Protein AF-A0A8S2UZK7-F1 (afdb_monomer_lite)

Secondary structure (DSSP, 8-state):
---SS--GGGSB-TTS-B-EEEESSS-EEE--HHHHHHHHH-S--------EEEEEEEEETTEEEEEEEEEES--SHHHHHHHHHHHHTSS----SEEEE-S-HHHHHHHHTT-TTSEEEE-HHHHHHHHHHHHHHTT-HHHHHTT-HHHHHHHHHHHHGGGS-TTTHHHHHHHHHTTS-GGGHHHHHHHIIIII-PBPGGG--BPPPSS-HHHH--HHHHHTT-----HHHHHHHHHH--

Sequence (241 aa):
TSSSQLPIELRKTDRGDDFILYEDDEMIIFTTKKNLSLLKECEHWFVDEFYQLFTLHALLKSVVIPLVYGLLIGKSGDDYKQFFEKVLEQDGFQPESILSDFESGTIKTIKEPFPNTVHRGCLFHYGQCIWRHIQEKGLSTKYDDDDDNFRLNVRKLLSLPFVPASEVIEAFELIADEFDDQADTLVEYYEKTWIGERKKRGAGRKKPKFNNELCNVYERVINDLPRSNNSVEAWLEIKFS

pLDDT: mean 83.26, std 14.14, range [28.39, 97.31]

Foldseek 3Di:
DDAPPPPPVPQADPVRFGQQPDDDDADTRGHGPVRVVVVVVDPDDDDDDADDKDWDWDQDPNDIDTDDIDRFSDDALVSLLVVVVVVPVDDDDAAQEDEEALDPSNVVSVCVVHVNHQAAYALVNVLVVLVVQCVVLVVVCVCVVPVVQVVVLSVQLSCLLQDDLVCSQVSLVVSLVSDDPSCVSSSVLSCQAEPADQDPPRPGGHQHVDYVSRHHCNVVVVVVHDRHPVVVVVVVVVPPD

Structure (mmCIF, N/CA/C/O backbone):
data_AF-A0A8S2UZK7-F1
#
_entry.id   AF-A0A8S2UZK7-F1
#
loop_
_atom_site.group_PDB
_atom_site.id
_atom_site.type_symbol
_atom_site.label_atom_id
_atom_site.label_alt_id
_atom_site.label_comp_id
_atom_site.label_asym_id
_atom_site.label_entity_id
_atom_site.label_seq_id
_atom_site.pdbx_PDB_ins_code
_atom_site.Cartn_x
_atom_site.Cartn_y
_atom_site.Cartn_z
_atom_site.occupancy
_atom_site.B_iso_or_equiv
_atom_site.auth_seq_id
_atom_site.auth_comp_id
_atom_site.auth_asym_id
_atom_site.auth_atom_id
_atom_site.pdbx_PDB_model_num
ATOM 1 N N . THR A 1 1 ? -17.053 -4.598 30.377 1.00 45.06 1 THR A N 1
ATOM 2 C CA . THR A 1 1 ? -18.325 -4.359 29.665 1.00 45.06 1 THR A CA 1
ATOM 3 C C . THR A 1 1 ? -18.659 -2.884 29.740 1.00 45.06 1 THR A C 1
ATOM 5 O O . THR A 1 1 ? -19.067 -2.421 30.795 1.00 45.06 1 THR A O 1
ATOM 8 N N . SER A 1 2 ? -18.429 -2.138 28.661 1.00 42.53 2 SER A N 1
ATOM 9 C CA . SER A 1 2 ? -18.902 -0.756 28.513 1.00 42.53 2 SER A CA 1
ATOM 10 C C . SER A 1 2 ? -19.200 -0.524 27.037 1.00 42.53 2 SER A C 1
ATOM 12 O O . SER A 1 2 ? -18.382 -0.908 26.205 1.00 42.53 2 SER A O 1
ATOM 14 N N . SER A 1 3 ? -20.369 0.027 26.712 1.00 50.44 3 SER A N 1
ATOM 15 C CA . SER A 1 3 ? -20.687 0.464 25.350 1.00 50.44 3 SER A CA 1
ATOM 16 C C . SER A 1 3 ? -19.695 1.541 24.913 1.00 50.44 3 SER A C 1
ATOM 18 O O . SER A 1 3 ? -19.394 2.417 25.721 1.00 50.44 3 SER A O 1
ATOM 20 N N . SER A 1 4 ? -19.233 1.510 23.663 1.00 58.88 4 SER A N 1
ATOM 21 C CA . SER A 1 4 ? -18.416 2.572 23.057 1.00 58.88 4 SER A CA 1
ATOM 22 C C . SER A 1 4 ? -19.244 3.742 22.532 1.00 58.88 4 SER A C 1
ATOM 24 O O . SER A 1 4 ? -18.733 4.532 21.755 1.00 58.88 4 SER A O 1
ATOM 26 N N . GLN A 1 5 ? -20.488 3.925 22.996 1.00 65.12 5 GLN A N 1
ATOM 27 C CA . GLN A 1 5 ? -20.971 5.302 23.043 1.00 65.12 5 GLN A CA 1
ATOM 28 C C . GLN A 1 5 ? -19.975 6.082 23.895 1.00 65.12 5 GLN A C 1
ATOM 30 O O . GLN A 1 5 ? -19.612 5.617 24.984 1.00 65.12 5 GLN A O 1
ATOM 35 N N . LEU A 1 6 ? -19.554 7.245 23.409 1.00 60.62 6 LEU A N 1
ATOM 36 C CA . LEU A 1 6 ? -18.915 8.276 24.192 1.00 60.62 6 LEU A CA 1
ATOM 37 C C . LEU A 1 6 ? -19.655 8.317 25.521 1.00 60.62 6 LEU A C 1
ATOM 39 O O . LEU A 1 6 ? -20.879 8.524 25.530 1.00 60.62 6 LEU A O 1
ATOM 43 N N . PRO A 1 7 ? -18.948 8.041 26.629 1.00 71.88 7 PRO A N 1
ATOM 44 C CA . PRO A 1 7 ? -19.512 8.141 27.960 1.00 71.88 7 PRO A CA 1
ATOM 45 C C . PRO A 1 7 ? -20.469 9.332 28.048 1.00 71.88 7 PRO A C 1
ATOM 47 O O . PRO A 1 7 ? -20.176 10.368 27.467 1.00 71.88 7 PRO A O 1
ATOM 50 N N . ILE A 1 8 ? -21.618 9.213 28.722 1.00 71.56 8 ILE A N 1
ATOM 51 C CA . ILE A 1 8 ? -22.642 10.284 28.776 1.00 71.56 8 ILE A CA 1
ATOM 52 C C . ILE A 1 8 ? -22.036 11.672 29.101 1.00 71.56 8 ILE A C 1
ATOM 54 O O . ILE A 1 8 ? -22.509 12.692 28.600 1.00 71.56 8 ILE A O 1
ATOM 58 N N . GLU A 1 9 ? -20.940 11.681 29.862 1.00 67.50 9 GLU A N 1
ATOM 59 C CA . GLU A 1 9 ? -20.025 12.795 30.166 1.00 67.50 9 GLU A CA 1
ATOM 60 C C . GLU A 1 9 ? -19.456 13.560 28.941 1.00 67.50 9 GLU A C 1
ATOM 62 O O . GLU A 1 9 ? -19.097 14.727 29.064 1.00 67.50 9 GLU A O 1
ATOM 67 N N . LEU A 1 10 ? -19.362 12.921 27.773 1.00 67.56 10 LEU A N 1
ATOM 68 C CA . LEU A 1 10 ? -18.776 13.406 26.515 1.00 67.56 10 LEU A CA 1
ATOM 69 C C . LEU A 1 10 ? -19.845 13.849 25.495 1.00 67.56 10 LEU A C 1
ATOM 71 O O . LEU A 1 10 ? -19.511 14.214 24.368 1.00 67.56 10 LEU A O 1
ATOM 75 N N . ARG A 1 11 ? -21.133 13.837 25.884 1.00 84.62 11 ARG A N 1
ATOM 76 C CA . ARG A 1 11 ? -22.260 14.156 24.986 1.00 84.62 11 ARG A CA 1
ATOM 77 C C . ARG A 1 11 ? -22.793 15.594 25.089 1.00 84.62 11 ARG A C 1
ATOM 79 O O . ARG A 1 11 ? -23.582 16.046 24.254 1.00 84.62 11 ARG A O 1
ATOM 86 N N . LYS A 1 12 ? -22.360 16.334 26.111 1.00 87.19 12 LYS A N 1
ATOM 87 C CA . LYS A 1 12 ? -22.769 17.713 26.429 1.00 87.19 12 LYS A CA 1
ATOM 88 C C . LYS A 1 12 ? -21.558 18.644 26.523 1.00 87.19 12 LYS A C 1
ATOM 90 O O . LYS A 1 12 ? -20.440 18.195 26.734 1.00 87.19 12 LYS A O 1
ATOM 95 N N . THR A 1 13 ? -21.800 19.947 26.400 1.00 79.50 13 THR A N 1
ATOM 96 C CA . THR A 1 13 ? -20.818 20.997 26.712 1.00 79.50 13 THR A CA 1
ATOM 97 C C . THR A 1 13 ? -20.723 21.202 28.224 1.00 79.50 13 THR A C 1
ATOM 99 O O . THR A 1 13 ? -21.634 20.857 28.976 1.00 79.50 13 THR A O 1
ATOM 102 N N . ASP A 1 14 ? -19.690 21.903 28.669 1.00 78.56 14 ASP A N 1
ATOM 103 C CA . ASP A 1 14 ? -19.417 22.338 30.047 1.00 78.56 14 ASP A CA 1
ATOM 104 C C . ASP A 1 14 ? -20.461 23.320 30.626 1.00 78.56 14 ASP A C 1
ATOM 106 O O . ASP A 1 14 ? -20.445 23.634 31.817 1.00 78.56 14 ASP A O 1
ATOM 110 N N . ARG A 1 15 ? -21.428 23.755 29.805 1.00 79.38 15 ARG A N 1
ATOM 111 C CA . ARG A 1 15 ? -22.596 24.558 30.218 1.00 79.38 15 ARG A CA 1
ATOM 112 C C . ARG A 1 15 ? -23.908 23.776 30.200 1.00 79.38 15 ARG A C 1
ATOM 114 O O . ARG A 1 15 ? -24.951 24.329 30.541 1.00 79.38 15 ARG A O 1
ATOM 121 N N . GLY A 1 16 ? -23.856 22.502 29.822 1.00 74.75 16 GLY A N 1
ATOM 122 C CA . GLY A 1 16 ? -25.003 21.598 29.804 1.00 74.75 16 GLY A CA 1
ATOM 123 C C . GLY A 1 16 ? -25.780 21.551 28.484 1.00 74.75 16 GLY A C 1
ATOM 124 O O . GLY A 1 16 ? -26.710 20.743 28.378 1.00 74.75 16 GLY A O 1
ATOM 125 N N . ASP A 1 17 ? -25.397 22.346 27.479 1.00 83.00 17 ASP A N 1
ATOM 126 C CA . ASP A 1 17 ? -25.969 22.271 26.127 1.00 83.00 17 ASP A CA 1
ATOM 127 C C . ASP A 1 17 ? -25.565 20.949 25.451 1.00 83.00 17 ASP A C 1
ATOM 129 O O . ASP A 1 17 ? -24.431 20.504 25.628 1.00 83.00 17 ASP A O 1
ATOM 133 N N . ASP A 1 18 ? -26.451 20.334 24.660 1.00 88.88 18 ASP A N 1
ATOM 134 C CA . ASP A 1 18 ? -26.092 19.165 23.841 1.00 88.88 18 ASP A CA 1
ATOM 135 C C . ASP A 1 18 ? -24.960 19.552 22.868 1.00 88.88 18 ASP A C 1
ATOM 137 O O . ASP A 1 18 ? -25.083 20.535 22.129 1.00 88.88 18 ASP A O 1
ATOM 141 N N . PHE A 1 19 ? -23.835 18.829 22.943 1.00 85.25 19 PHE A N 1
ATOM 142 C CA . PHE A 1 19 ? -22.602 19.111 22.184 1.00 85.25 19 PHE A CA 1
ATOM 143 C C . PHE A 1 19 ? -22.292 18.061 21.139 1.00 85.25 19 PHE A C 1
ATOM 145 O O . PHE A 1 19 ? -21.533 18.298 20.209 1.00 85.25 19 PHE A O 1
ATOM 152 N N . ILE A 1 20 ? -22.906 16.903 21.281 1.00 84.44 20 ILE A N 1
ATOM 153 C CA . ILE A 1 20 ? -23.046 15.975 20.190 1.00 84.44 20 ILE A CA 1
ATOM 154 C C . ILE A 1 20 ? -24.181 16.523 19.358 1.00 84.44 20 ILE A C 1
ATOM 156 O O . ILE A 1 20 ? -25.358 16.371 19.688 1.00 84.44 20 ILE A O 1
ATOM 160 N N . LEU A 1 21 ? -23.803 17.196 18.275 1.00 85.31 21 LEU A N 1
ATOM 161 C CA . LEU A 1 21 ? -24.741 17.301 17.177 1.00 85.31 21 LEU A CA 1
ATOM 162 C C . LEU A 1 21 ? -25.040 15.889 16.682 1.00 85.31 21 LEU A C 1
ATOM 164 O O . LEU A 1 21 ? -26.188 15.593 16.353 1.00 85.31 21 LEU A O 1
ATOM 168 N N . TYR A 1 22 ? -23.991 15.050 16.649 1.00 56.12 22 TYR A N 1
ATOM 169 C CA . TYR A 1 22 ? -24.044 13.688 16.145 1.00 56.12 22 TYR A CA 1
ATOM 170 C C . TYR A 1 22 ? -22.834 12.818 16.580 1.00 56.12 22 TYR A C 1
ATOM 172 O O . TYR A 1 22 ? -21.727 13.341 16.682 1.00 56.12 22 TYR A O 1
ATOM 180 N N . GLU A 1 23 ? -23.032 11.520 16.862 1.00 75.31 23 GLU A N 1
ATOM 181 C CA . GLU A 1 23 ? -22.011 10.570 17.359 1.00 75.31 23 GLU A CA 1
ATOM 182 C C . GLU A 1 23 ? -22.359 9.112 17.066 1.00 75.31 23 GLU A C 1
ATOM 184 O O . GLU A 1 23 ? -23.518 8.711 17.220 1.00 75.31 23 GLU A O 1
ATOM 189 N N . ASP A 1 24 ? -21.315 8.323 16.831 1.00 52.94 24 ASP A N 1
ATOM 190 C CA . ASP A 1 24 ? -21.261 6.871 16.970 1.00 52.94 24 ASP A CA 1
ATOM 191 C C . ASP A 1 24 ? -19.781 6.397 17.036 1.00 52.94 24 ASP A C 1
ATOM 193 O O . ASP A 1 24 ? -18.927 7.109 17.565 1.00 52.94 24 ASP A O 1
ATOM 197 N N . ASP A 1 25 ? -19.466 5.200 16.526 1.00 54.91 25 ASP A N 1
ATOM 198 C CA . ASP A 1 25 ? -18.139 4.572 16.586 1.00 54.91 25 ASP A CA 1
ATOM 199 C C . ASP A 1 25 ? -17.084 5.161 15.600 1.00 54.91 25 ASP A C 1
ATOM 201 O O . ASP A 1 25 ? -15.902 4.836 15.735 1.00 54.91 25 ASP A O 1
ATOM 205 N N . GLU A 1 26 ? -17.456 5.992 14.606 1.00 49.91 26 GLU A N 1
ATOM 206 C CA . GLU A 1 26 ? -16.578 6.377 13.463 1.00 49.91 26 GLU A CA 1
ATOM 207 C C . GLU A 1 26 ? -16.273 7.866 13.350 1.00 49.91 26 GLU A C 1
ATOM 209 O O . GLU A 1 26 ? -15.212 8.286 12.885 1.00 49.91 26 GLU A O 1
ATOM 214 N N . MET A 1 27 ? -17.240 8.683 13.709 1.00 53.34 27 MET A N 1
ATOM 215 C CA . MET A 1 27 ? -17.131 10.109 13.547 1.00 53.34 27 MET A CA 1
ATOM 216 C C . MET A 1 27 ? -18.014 10.737 14.578 1.00 53.34 27 MET A C 1
ATOM 218 O O . MET A 1 27 ? -19.120 10.288 14.882 1.00 53.34 27 MET A O 1
ATOM 222 N N . ILE A 1 28 ? -17.508 11.832 15.103 1.00 65.62 28 ILE A N 1
ATOM 223 C CA . ILE A 1 28 ? -18.233 12.539 16.115 1.00 65.62 28 ILE A CA 1
ATOM 224 C C . ILE A 1 28 ? -18.258 14.001 15.712 1.00 65.62 28 ILE A C 1
ATOM 226 O O . ILE A 1 28 ? -17.218 14.637 15.529 1.00 65.62 28 ILE A O 1
ATOM 230 N N . ILE A 1 29 ? -19.478 14.502 15.494 1.00 75.81 29 ILE A N 1
ATOM 231 C CA . ILE A 1 29 ? -19.749 15.883 15.114 1.00 75.81 29 ILE A CA 1
ATOM 232 C C . ILE A 1 29 ? -20.091 16.656 16.374 1.00 75.81 29 ILE A C 1
ATOM 234 O O . ILE A 1 29 ? -21.183 16.562 16.947 1.00 75.81 29 ILE A O 1
ATOM 238 N N . PHE A 1 30 ? -19.134 17.477 16.769 1.00 79.38 30 PHE A N 1
ATOM 239 C CA . PHE A 1 30 ? -19.217 18.249 17.987 1.00 79.38 30 PHE A CA 1
ATOM 240 C C . PHE A 1 30 ? -19.730 19.654 17.674 1.00 79.38 30 PHE A C 1
ATOM 242 O O . PHE A 1 30 ? -18.999 20.514 17.178 1.00 79.38 30 PHE A O 1
ATOM 249 N N . THR A 1 31 ? -21.019 19.899 17.913 1.00 88.44 31 THR A N 1
ATOM 250 C CA . THR A 1 31 ? -21.572 21.252 17.806 1.00 88.44 31 THR A CA 1
ATOM 251 C C . THR A 1 31 ? -22.793 21.478 18.689 1.00 88.44 31 THR A C 1
ATOM 253 O O . THR A 1 31 ? -23.476 20.538 19.081 1.00 88.44 31 THR A O 1
ATOM 256 N N . THR A 1 32 ? -23.089 22.751 18.983 1.00 91.94 32 THR A N 1
ATOM 257 C CA . THR A 1 32 ? -24.288 23.176 19.729 1.00 91.94 32 THR A CA 1
ATOM 258 C C . THR A 1 32 ? -25.264 23.959 18.851 1.00 91.94 32 THR A C 1
ATOM 260 O O . THR A 1 32 ? -24.889 24.563 17.843 1.00 91.94 32 THR A O 1
ATOM 263 N N . LYS A 1 33 ? -26.524 24.078 19.294 1.00 92.62 33 LYS A N 1
ATOM 264 C CA . LYS A 1 33 ? -27.499 24.983 18.653 1.00 92.62 33 LYS A CA 1
ATOM 265 C C . LYS A 1 33 ? -27.026 26.445 18.620 1.00 92.62 33 LYS A C 1
ATOM 267 O O . LYS A 1 33 ? -27.318 27.147 17.659 1.00 92.62 33 LYS A O 1
ATOM 272 N N . LYS A 1 34 ? -26.286 26.902 19.640 1.00 88.69 34 LYS A N 1
ATOM 273 C CA . LYS A 1 34 ? -25.756 28.273 19.738 1.00 88.69 34 LYS A CA 1
ATOM 274 C C . LYS A 1 34 ? -24.613 28.516 18.741 1.00 88.69 34 LYS A C 1
ATOM 276 O O . LYS A 1 34 ? -24.569 29.587 18.141 1.00 88.69 34 LYS A O 1
ATOM 281 N N . ASN A 1 35 ? -23.770 27.503 18.501 1.00 89.88 35 ASN A N 1
ATOM 282 C CA . ASN A 1 35 ? -22.744 27.518 17.451 1.00 89.88 35 ASN A CA 1
ATOM 283 C C . ASN A 1 35 ? -23.386 27.597 16.063 1.00 89.88 35 ASN A C 1
ATOM 285 O O . ASN A 1 35 ? -22.982 28.430 15.263 1.00 89.88 35 ASN A O 1
ATOM 289 N N . LEU A 1 36 ? -24.434 26.803 15.803 1.00 91.00 36 LEU A N 1
ATOM 290 C CA . LEU A 1 36 ? -25.186 26.856 14.541 1.00 91.00 36 LEU A CA 1
ATOM 291 C C . LEU A 1 36 ? -25.848 28.220 14.301 1.00 91.00 36 LEU A C 1
ATOM 293 O O . LEU A 1 36 ? -25.946 28.651 13.157 1.00 91.00 36 LEU A O 1
ATOM 297 N N . SER A 1 37 ? -26.311 28.903 15.352 1.00 94.56 37 SER A N 1
ATOM 298 C CA . SER A 1 37 ? -26.849 30.263 15.225 1.00 94.56 37 SER A CA 1
ATOM 299 C C . SER A 1 37 ? -25.760 31.295 14.905 1.00 94.56 37 SER A C 1
ATOM 301 O O . SER A 1 37 ? -25.936 32.063 13.970 1.00 94.56 37 SER A O 1
ATOM 303 N N . LEU A 1 38 ? -24.616 31.274 15.602 1.00 89.38 38 LEU A N 1
ATOM 304 C CA . LEU A 1 38 ? -23.451 32.124 15.291 1.00 89.38 38 LEU A CA 1
ATOM 305 C C . LEU A 1 38 ? -22.917 31.891 13.867 1.00 89.38 38 LEU A C 1
ATOM 307 O O . LEU A 1 38 ? -22.624 32.849 13.157 1.00 89.38 38 LEU A O 1
ATOM 311 N N . LEU A 1 39 ? -22.841 30.627 13.432 1.00 92.19 39 LEU A N 1
ATOM 312 C CA . LEU A 1 39 ? -22.406 30.238 12.087 1.00 92.19 39 LEU A CA 1
ATOM 313 C C . LEU A 1 39 ? -23.320 30.837 10.995 1.00 92.19 39 LEU A C 1
ATOM 315 O O . LEU A 1 39 ? -22.831 31.216 9.936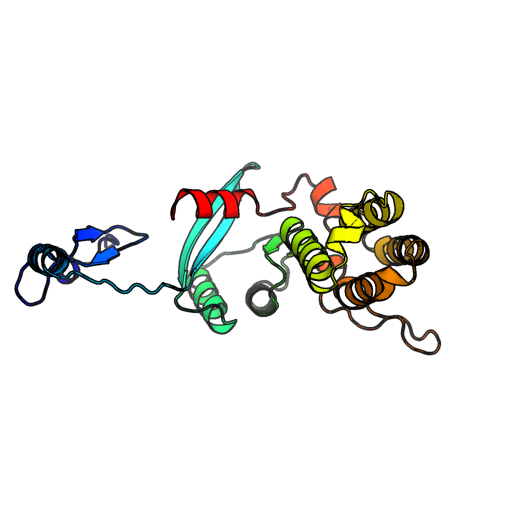 1.00 92.19 39 LEU A O 1
ATOM 319 N N . LYS A 1 40 ? -24.629 30.987 11.272 1.00 94.62 40 LYS A N 1
ATOM 320 C CA . LYS A 1 40 ? -25.607 31.642 10.375 1.00 94.62 40 LYS A CA 1
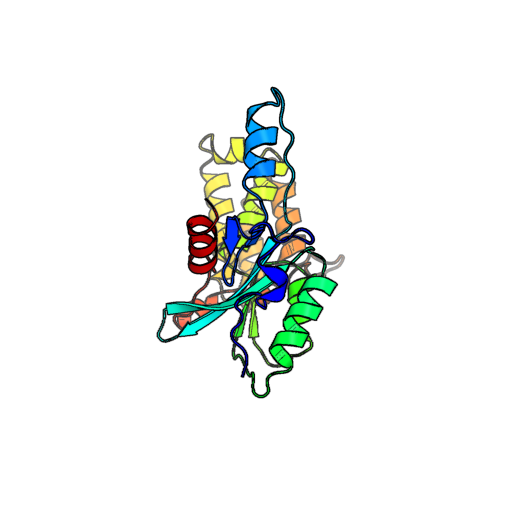ATOM 321 C C . LYS A 1 40 ? -25.452 33.160 10.289 1.00 94.62 40 LYS A C 1
ATOM 323 O O . LYS A 1 40 ? -25.873 33.739 9.295 1.00 94.62 40 LYS A O 1
ATOM 328 N N . GLU A 1 41 ? -24.918 33.799 11.326 1.00 95.12 41 GLU A N 1
ATOM 329 C CA . GLU A 1 41 ? -24.739 35.257 11.377 1.00 95.12 41 GLU A CA 1
ATOM 330 C C . GLU A 1 41 ? -23.413 35.715 10.741 1.00 95.12 41 GLU A C 1
ATOM 332 O O . GLU A 1 41 ? -23.253 36.895 10.441 1.00 95.12 41 GLU A O 1
ATOM 337 N N . CYS A 1 42 ? -22.465 34.800 10.509 1.00 88.12 42 CYS A N 1
ATOM 338 C CA . CYS A 1 42 ? -21.157 35.106 9.922 1.00 88.12 42 CYS A CA 1
ATOM 339 C C . CYS A 1 42 ? -21.152 34.933 8.388 1.00 88.12 42 CYS A C 1
ATOM 341 O O . CYS A 1 42 ? -21.531 33.877 7.889 1.00 88.12 42 CYS A O 1
ATOM 343 N N . GLU A 1 43 ? -20.635 35.919 7.641 1.00 93.06 43 GLU A N 1
ATOM 344 C CA . GLU A 1 43 ? -20.616 35.920 6.160 1.00 93.06 43 GLU A CA 1
ATOM 345 C C . GLU A 1 43 ? -19.467 35.112 5.514 1.00 93.06 43 GLU A C 1
ATOM 347 O O . GLU A 1 43 ? -19.522 34.809 4.321 1.00 93.06 43 GLU A O 1
ATOM 352 N N . HIS A 1 44 ? -18.420 34.749 6.265 1.00 87.56 44 HIS A N 1
ATOM 353 C CA . HIS A 1 44 ? -17.230 34.058 5.738 1.00 87.56 44 HIS A CA 1
ATOM 354 C C . HIS A 1 44 ? -16.780 32.914 6.659 1.00 87.56 44 HIS A C 1
ATOM 356 O O . HIS A 1 44 ? -16.640 33.124 7.864 1.00 87.56 44 HIS A O 1
ATOM 362 N N . TRP A 1 45 ? -16.547 31.715 6.105 1.00 88.00 45 TRP A N 1
ATOM 363 C CA . TRP A 1 45 ? -16.165 30.498 6.844 1.00 88.00 45 TRP A CA 1
ATOM 364 C C . TRP A 1 45 ? -14.807 29.952 6.371 1.00 88.00 45 TRP A C 1
ATOM 366 O O . TRP A 1 45 ? -14.440 30.112 5.208 1.00 88.00 45 TRP A O 1
ATOM 376 N N . PHE A 1 46 ? -14.091 29.268 7.269 1.00 68.50 46 PHE A N 1
ATOM 377 C CA . PHE A 1 46 ? -12.802 28.611 7.012 1.00 68.50 46 PHE A CA 1
ATOM 378 C C . PHE A 1 46 ? -12.848 27.154 7.507 1.00 68.50 46 PHE A C 1
ATOM 380 O O . PHE A 1 46 ? -13.491 26.885 8.522 1.00 68.50 46 PHE A O 1
ATOM 387 N N . VAL A 1 47 ? -12.190 26.228 6.796 1.00 70.88 47 VAL A N 1
ATOM 388 C CA . VAL A 1 47 ? -12.285 24.761 6.988 1.00 70.88 47 VAL A CA 1
ATOM 389 C C . VAL A 1 47 ? -10.896 24.103 6.851 1.00 70.88 47 VAL A C 1
ATOM 391 O O . VAL A 1 47 ? -10.125 24.550 6.003 1.00 70.88 47 VAL A O 1
ATOM 394 N N . ASP A 1 48 ? -10.597 23.073 7.667 1.00 49.53 48 ASP A N 1
ATOM 395 C CA . ASP A 1 48 ? -9.374 22.228 7.631 1.00 49.53 48 ASP A CA 1
ATOM 396 C C . ASP A 1 48 ? -9.650 20.776 8.132 1.00 49.53 48 ASP A C 1
ATOM 398 O O . ASP A 1 48 ? -10.692 20.546 8.755 1.00 49.53 48 ASP A O 1
ATOM 402 N N . GLU A 1 49 ? -8.756 19.803 7.867 1.00 56.81 49 GLU A N 1
ATOM 403 C CA . GLU A 1 49 ? -9.053 18.346 7.842 1.00 56.81 49 GLU A CA 1
ATOM 404 C C . GLU A 1 49 ? -8.273 17.420 8.817 1.00 56.81 49 GLU A C 1
ATOM 406 O O . GLU A 1 49 ? -7.172 17.708 9.287 1.00 56.81 49 GLU A O 1
ATOM 411 N N . PHE A 1 50 ? -8.877 16.245 9.077 1.00 61.38 50 PHE A N 1
ATOM 412 C CA . PHE A 1 50 ? -8.353 15.085 9.822 1.00 61.38 50 PHE A CA 1
ATOM 413 C C . PHE A 1 50 ? -7.533 14.140 8.913 1.00 61.38 50 PHE A C 1
ATOM 415 O O . PHE A 1 50 ? -7.811 14.036 7.725 1.00 61.38 50 PHE A O 1
ATOM 422 N N . TYR A 1 51 ? -6.539 13.419 9.456 1.00 66.31 51 TYR A N 1
ATOM 423 C CA . TYR A 1 51 ? -5.463 12.826 8.641 1.00 66.31 51 TYR A CA 1
ATOM 424 C C . TYR A 1 51 ? -5.776 11.501 7.917 1.00 66.31 51 TYR A C 1
ATOM 426 O O . TYR A 1 51 ? -5.469 11.429 6.729 1.00 66.31 51 TYR A O 1
ATOM 434 N N . GLN A 1 52 ? -6.295 10.446 8.575 1.00 72.69 52 GLN A N 1
ATOM 435 C CA . GLN A 1 52 ? -6.739 9.213 7.882 1.00 72.69 52 GLN A CA 1
ATOM 436 C C . GLN A 1 52 ? -7.525 8.216 8.761 1.00 72.69 52 GLN A C 1
ATOM 438 O O . GLN A 1 52 ? -7.286 8.087 9.961 1.00 72.69 52 GLN A O 1
ATOM 443 N N . LEU A 1 53 ? -8.401 7.423 8.131 1.00 82.00 53 LEU A N 1
ATOM 444 C CA . LEU A 1 53 ? -8.960 6.185 8.690 1.00 82.00 53 LEU A CA 1
ATOM 445 C C . LEU A 1 53 ? -8.113 4.985 8.230 1.00 82.00 53 LEU A C 1
ATOM 447 O O . LEU A 1 53 ? -8.013 4.702 7.038 1.00 82.00 53 LEU A O 1
ATOM 451 N N . PHE A 1 54 ? -7.531 4.256 9.179 1.00 83.19 54 PHE A N 1
ATOM 452 C CA . PHE A 1 54 ? -6.743 3.048 8.946 1.00 83.19 54 PHE A CA 1
ATOM 453 C C . PHE A 1 54 ? -7.558 1.798 9.274 1.00 83.19 54 PHE A C 1
ATOM 455 O O . PHE A 1 54 ? -8.267 1.756 10.280 1.00 83.19 54 PHE A O 1
ATOM 462 N N . THR A 1 55 ? -7.472 0.765 8.437 1.00 85.12 55 THR A N 1
ATOM 463 C CA . THR A 1 55 ? -8.360 -0.401 8.537 1.00 85.12 55 THR A CA 1
ATOM 464 C C . THR A 1 55 ? -7.639 -1.723 8.298 1.00 85.12 55 THR A C 1
ATOM 466 O O . THR A 1 55 ? -6.804 -1.843 7.401 1.00 85.12 55 THR A O 1
ATOM 469 N N . LEU A 1 56 ? -7.993 -2.753 9.075 1.00 87.81 56 LEU A N 1
ATOM 470 C CA . LEU A 1 56 ? -7.566 -4.135 8.827 1.00 87.81 56 LEU A CA 1
ATOM 471 C C . LEU A 1 56 ? -8.720 -4.959 8.292 1.00 87.81 56 LEU A C 1
ATOM 473 O O . LEU A 1 56 ? -9.822 -4.948 8.842 1.00 87.81 56 LEU A O 1
ATOM 477 N N . HIS A 1 57 ? -8.421 -5.728 7.252 1.00 88.62 57 HIS A N 1
ATOM 478 C CA . HIS A 1 57 ? -9.378 -6.578 6.569 1.00 88.62 57 HIS A CA 1
ATOM 479 C C . HIS A 1 57 ? -8.930 -8.036 6.598 1.00 88.62 57 HIS A C 1
ATOM 481 O O . HIS A 1 57 ? -7.735 -8.325 6.551 1.00 88.62 57 HIS A O 1
ATOM 487 N N . ALA A 1 58 ? -9.890 -8.957 6.616 1.00 88.25 58 ALA A N 1
ATOM 488 C CA . ALA A 1 58 ? -9.635 -10.390 6.497 1.00 88.25 58 ALA A CA 1
ATOM 489 C C . ALA A 1 58 ? -10.394 -10.996 5.313 1.00 88.25 58 ALA A C 1
ATOM 491 O O . ALA A 1 58 ? -11.466 -10.522 4.940 1.00 88.25 58 ALA A O 1
ATOM 492 N N . LEU A 1 59 ? -9.842 -12.068 4.737 1.00 87.69 59 LEU A N 1
ATOM 493 C CA . LEU A 1 59 ? -10.505 -12.875 3.715 1.00 87.69 59 LEU A CA 1
ATOM 494 C C . LEU A 1 59 ? -11.317 -13.989 4.386 1.00 87.69 59 LEU A C 1
ATOM 496 O O . LEU A 1 59 ? -10.747 -14.927 4.939 1.00 87.69 59 LEU A O 1
ATOM 500 N N . LEU A 1 60 ? -12.643 -13.913 4.310 1.00 84.56 60 LEU A N 1
ATOM 501 C CA . LEU A 1 60 ? -13.563 -14.928 4.814 1.00 84.56 60 LEU A CA 1
ATOM 502 C C . LEU A 1 60 ? -14.402 -15.483 3.659 1.00 84.56 60 LEU A C 1
ATOM 504 O O . LEU A 1 60 ? -15.212 -14.766 3.080 1.00 84.56 60 LEU A O 1
ATOM 508 N N . LYS A 1 61 ? -14.228 -16.774 3.334 1.00 84.69 61 LYS A N 1
ATOM 509 C CA . LYS A 1 61 ? -14.968 -17.473 2.257 1.00 84.69 61 LYS A CA 1
ATOM 510 C C . LYS A 1 61 ? -14.966 -16.688 0.931 1.00 84.69 61 LYS A C 1
ATOM 512 O O . LYS A 1 61 ? -16.018 -16.441 0.349 1.00 84.69 61 LYS A O 1
ATOM 517 N N . SER A 1 62 ? -13.776 -16.265 0.503 1.00 79.94 62 SER A N 1
ATOM 518 C CA . SER A 1 62 ? -13.544 -15.475 -0.719 1.00 79.94 62 SER A CA 1
ATOM 519 C C . SER A 1 62 ? -14.086 -14.036 -0.701 1.00 79.94 62 SER A C 1
ATOM 521 O O . SER A 1 62 ? -14.038 -13.358 -1.724 1.00 79.94 62 SER A O 1
ATOM 523 N N . VAL A 1 63 ? -14.543 -13.534 0.451 1.00 75.88 63 VAL A N 1
ATOM 524 C CA . VAL A 1 63 ? -14.982 -12.141 0.636 1.00 75.88 63 VAL A CA 1
ATOM 525 C C . VAL A 1 63 ? -14.025 -11.407 1.573 1.00 75.88 63 VAL A C 1
ATOM 527 O O . VAL A 1 63 ? -13.649 -11.934 2.617 1.00 75.88 63 VAL A O 1
ATOM 530 N N . VAL A 1 64 ? -13.631 -10.186 1.212 1.00 81.44 64 VAL A N 1
ATOM 531 C CA . VAL A 1 64 ? -12.801 -9.316 2.057 1.00 81.44 64 VAL A CA 1
ATOM 532 C C . VAL A 1 64 ? -13.710 -8.496 2.973 1.00 81.44 64 VAL A C 1
ATOM 534 O O . VAL A 1 64 ? -14.594 -7.798 2.482 1.00 81.44 64 VAL A O 1
ATOM 537 N N . ILE A 1 65 ? -13.497 -8.580 4.287 1.00 79.31 65 ILE A N 1
ATOM 538 C CA . ILE A 1 65 ? -14.312 -7.896 5.303 1.00 79.31 65 ILE A CA 1
ATOM 539 C C . ILE A 1 65 ? -13.445 -7.013 6.217 1.00 79.31 65 ILE A C 1
ATOM 541 O O . ILE A 1 65 ? -12.412 -7.499 6.685 1.00 79.31 65 ILE A O 1
ATOM 545 N N . PRO A 1 66 ? -13.822 -5.746 6.485 1.00 83.25 66 PRO A N 1
ATOM 546 C CA . PRO A 1 66 ? -13.148 -4.911 7.478 1.00 83.25 66 PRO A CA 1
ATOM 547 C C . PRO A 1 66 ? -13.477 -5.396 8.890 1.00 83.25 66 PRO A C 1
ATOM 549 O O . PRO A 1 66 ? -14.639 -5.629 9.225 1.00 83.25 66 PRO A O 1
ATOM 552 N N . LEU A 1 67 ? -12.448 -5.561 9.716 1.00 85.31 67 LEU A N 1
ATOM 553 C CA . LEU A 1 67 ? -12.574 -6.092 11.076 1.00 85.31 67 LEU A CA 1
ATOM 554 C C . LEU A 1 67 ? -12.014 -5.161 12.149 1.00 85.31 67 LEU A C 1
ATOM 556 O O . LEU A 1 67 ? -12.411 -5.275 13.305 1.00 85.31 67 LEU A O 1
ATOM 560 N N . VAL A 1 68 ? -11.103 -4.256 11.790 1.00 86.44 68 VAL A N 1
ATOM 561 C CA . VAL A 1 68 ? -10.518 -3.289 12.726 1.00 86.44 68 VAL A CA 1
ATOM 562 C C . VAL A 1 68 ? -10.469 -1.922 12.067 1.00 86.44 68 VAL A C 1
ATOM 564 O O . VAL A 1 68 ? -10.038 -1.816 10.919 1.00 86.44 68 VAL A O 1
ATOM 567 N N . TYR A 1 69 ? -10.860 -0.895 12.818 1.00 83.56 69 TYR A N 1
ATOM 568 C CA . TYR A 1 69 ? -10.873 0.504 12.402 1.00 83.56 69 TYR A CA 1
ATOM 569 C C . TYR A 1 69 ? -10.047 1.328 13.384 1.00 83.56 69 TYR A C 1
ATOM 571 O O . TYR A 1 69 ? -10.168 1.163 14.597 1.00 83.56 69 TYR A O 1
ATOM 579 N N . GLY A 1 70 ? -9.202 2.205 12.862 1.00 81.94 70 GLY A N 1
ATOM 580 C CA . GLY A 1 70 ? -8.412 3.144 13.641 1.00 81.94 70 GLY A CA 1
ATOM 581 C C . GLY A 1 70 ? -8.482 4.520 13.008 1.00 81.94 70 GLY A C 1
ATOM 582 O O . GLY A 1 70 ? -8.078 4.697 11.864 1.00 81.94 70 GLY A O 1
ATOM 583 N N . LEU A 1 71 ? -8.972 5.506 13.750 1.00 82.00 71 LEU A N 1
ATOM 584 C CA . LEU A 1 71 ? -8.878 6.906 13.348 1.00 82.00 71 LEU A CA 1
ATOM 585 C C . LEU A 1 71 ? -7.475 7.399 13.700 1.00 82.00 71 LEU A C 1
ATOM 587 O O . LEU A 1 71 ? -7.154 7.591 14.874 1.00 82.00 71 LEU A O 1
ATOM 591 N N . LEU A 1 72 ? -6.619 7.546 12.691 1.00 79.38 72 LEU A N 1
ATOM 592 C CA . LEU A 1 72 ? -5.225 7.926 12.875 1.00 79.38 72 LEU A CA 1
ATOM 593 C C . LEU A 1 72 ? -5.048 9.417 12.589 1.00 79.38 72 LEU A C 1
ATOM 595 O O . LEU A 1 72 ? -5.407 9.940 11.535 1.00 79.38 72 LEU A O 1
ATOM 599 N N . ILE A 1 73 ? -4.418 10.089 13.547 1.00 75.62 73 ILE A N 1
ATOM 600 C CA . ILE A 1 73 ? -4.074 11.515 13.476 1.00 75.62 73 ILE A CA 1
ATOM 601 C C . ILE A 1 73 ? -2.756 11.711 12.698 1.00 75.62 73 ILE A C 1
ATOM 603 O O . ILE A 1 73 ? -2.349 12.830 12.414 1.00 75.62 73 ILE A O 1
ATOM 607 N N . GLY A 1 74 ? -2.079 10.628 12.317 1.00 76.00 74 GLY A N 1
ATOM 608 C CA . GLY A 1 74 ? -0.812 10.669 11.602 1.00 76.00 74 GLY A CA 1
ATOM 609 C C . GLY A 1 74 ? -0.660 9.519 10.614 1.00 76.00 74 GLY A C 1
ATOM 610 O O . GLY A 1 74 ? -1.454 8.580 10.581 1.00 76.00 74 GLY A O 1
ATOM 611 N N . LYS A 1 75 ? 0.368 9.625 9.770 1.00 75.94 75 LYS A N 1
ATOM 612 C CA . LYS A 1 75 ? 0.724 8.649 8.726 1.00 75.94 75 LYS A CA 1
ATOM 613 C C . LYS A 1 75 ? 2.172 8.178 8.820 1.00 75.94 75 LYS A C 1
ATOM 615 O O . LYS A 1 75 ? 2.765 7.766 7.823 1.00 75.94 75 LYS A O 1
ATOM 620 N N . SER A 1 76 ? 2.770 8.328 9.999 1.00 81.31 76 SER A N 1
ATOM 621 C CA . SER A 1 76 ? 4.133 7.891 10.270 1.00 81.31 76 SER A CA 1
ATOM 622 C C . SER A 1 76 ? 4.180 6.390 10.562 1.00 81.31 76 SER A C 1
ATOM 624 O O . SER A 1 76 ? 3.182 5.773 10.930 1.00 81.31 76 SER A O 1
ATOM 626 N N . GLY A 1 77 ? 5.369 5.794 10.444 1.00 79.94 77 GLY A N 1
ATOM 627 C CA . GLY A 1 77 ? 5.576 4.394 10.824 1.00 79.94 77 GLY A CA 1
ATOM 628 C C . GLY A 1 77 ? 5.231 4.104 12.291 1.00 79.94 77 GLY A C 1
ATOM 629 O O . GLY A 1 77 ? 4.765 3.005 12.592 1.00 79.94 77 GLY A O 1
ATOM 630 N N . ASP A 1 78 ? 5.416 5.086 13.179 1.00 82.38 78 ASP A N 1
ATOM 631 C CA . ASP A 1 78 ? 5.109 4.962 14.607 1.00 82.38 78 ASP A CA 1
ATOM 632 C C . ASP A 1 78 ? 3.591 4.937 14.865 1.00 82.38 78 ASP A C 1
ATOM 634 O O . ASP A 1 78 ? 3.138 4.162 15.708 1.00 82.38 78 ASP A O 1
ATOM 638 N N . ASP A 1 79 ? 2.798 5.693 14.090 1.00 84.06 79 ASP A N 1
ATOM 639 C CA . ASP A 1 79 ? 1.326 5.675 14.174 1.00 84.06 79 ASP A CA 1
ATOM 640 C C . ASP A 1 79 ? 0.777 4.282 13.825 1.00 84.06 79 ASP A C 1
ATOM 642 O O . ASP A 1 79 ? -0.033 3.708 14.559 1.00 84.06 79 ASP A O 1
ATOM 646 N N . TYR A 1 80 ? 1.279 3.686 12.737 1.00 82.62 80 TYR A N 1
ATOM 647 C CA . TYR A 1 80 ? 0.902 2.324 12.351 1.00 82.62 80 TYR A CA 1
ATOM 648 C C . TYR A 1 80 ? 1.373 1.296 13.376 1.00 82.62 80 TYR A C 1
ATOM 650 O O . TYR A 1 80 ? 0.651 0.346 13.674 1.00 82.62 80 TYR A O 1
ATOM 658 N N . LYS A 1 81 ? 2.570 1.479 13.943 1.00 83.81 81 LYS A N 1
ATOM 659 C CA . LYS A 1 81 ? 3.097 0.586 14.976 1.00 83.81 81 LYS A CA 1
ATOM 660 C C . LYS A 1 81 ? 2.209 0.562 16.206 1.00 83.81 81 LYS A C 1
ATOM 662 O O . LYS A 1 81 ? 1.836 -0.524 16.638 1.00 83.81 81 LYS A O 1
ATOM 667 N N . GLN A 1 82 ? 1.816 1.724 16.711 1.00 86.50 82 GLN A N 1
ATOM 668 C CA . GLN A 1 82 ? 0.913 1.805 17.853 1.00 86.50 82 GLN A CA 1
ATOM 669 C C . GLN A 1 82 ? -0.436 1.132 17.563 1.00 86.50 82 GLN A C 1
ATOM 671 O O . GLN A 1 82 ? -0.949 0.395 18.407 1.00 86.50 82 GLN A O 1
ATOM 676 N N . PHE A 1 83 ? -0.994 1.348 16.367 1.00 86.94 83 PHE A N 1
ATOM 677 C CA . PHE A 1 83 ? -2.229 0.689 15.948 1.00 86.94 83 PHE A CA 1
ATOM 678 C C . PHE A 1 83 ? -2.086 -0.841 15.968 1.00 86.94 83 PHE A C 1
ATOM 680 O O . PHE A 1 83 ? -2.898 -1.526 16.591 1.00 86.94 83 PHE A O 1
ATOM 687 N N . PHE A 1 84 ? -1.032 -1.387 15.353 1.00 85.62 84 PHE A N 1
ATOM 688 C CA . PHE A 1 84 ? -0.801 -2.832 15.349 1.00 85.62 84 PHE A CA 1
ATOM 689 C C . PHE A 1 84 ? -0.517 -3.378 16.751 1.00 85.62 84 PHE A C 1
ATOM 691 O O . PHE A 1 84 ? -1.096 -4.394 17.108 1.00 85.62 84 PHE A O 1
ATOM 698 N N . GLU A 1 85 ? 0.290 -2.711 17.578 1.00 86.25 85 GLU A N 1
ATOM 699 C CA . GLU A 1 85 ? 0.534 -3.131 18.966 1.00 86.25 85 GLU A CA 1
ATOM 700 C C . GLU A 1 85 ? -0.776 -3.280 19.749 1.00 86.25 85 GLU A C 1
ATOM 702 O O . GLU A 1 85 ? -0.983 -4.302 20.399 1.00 86.25 85 GLU A O 1
ATOM 707 N N . LYS A 1 86 ? -1.702 -2.321 19.624 1.00 88.00 86 LYS A N 1
ATOM 708 C CA . LYS A 1 86 ? -3.011 -2.377 20.295 1.00 88.00 86 LYS A CA 1
ATOM 709 C C . LYS A 1 86 ? -3.891 -3.519 19.808 1.00 88.00 86 LYS A C 1
ATOM 711 O O . LYS A 1 86 ? -4.573 -4.151 20.612 1.00 88.00 86 LYS A O 1
ATOM 716 N N . VAL A 1 87 ? -3.869 -3.803 18.508 1.00 86.75 87 VAL A N 1
ATOM 717 C CA . VAL A 1 87 ? -4.580 -4.961 17.954 1.00 86.75 87 VAL A CA 1
ATOM 718 C C . VAL A 1 87 ? -3.975 -6.257 18.486 1.00 86.75 87 VAL A C 1
ATOM 720 O O . VAL A 1 87 ? -4.714 -7.149 18.888 1.00 86.75 87 VAL A O 1
ATOM 723 N N . LEU A 1 88 ? -2.647 -6.346 18.538 1.00 86.12 88 LEU A N 1
ATOM 724 C CA . LEU A 1 88 ? -1.907 -7.548 18.926 1.00 86.12 88 LEU A CA 1
ATOM 725 C C . LEU A 1 88 ? -1.835 -7.791 20.440 1.00 86.12 88 LEU A C 1
ATOM 727 O O . LEU A 1 88 ? -1.397 -8.861 20.845 1.00 86.12 88 LEU A O 1
ATOM 731 N N . GLU A 1 89 ? -2.304 -6.857 21.274 1.00 85.38 89 GLU A N 1
ATOM 732 C CA . GLU A 1 89 ? -2.606 -7.128 22.692 1.00 85.38 89 GLU A CA 1
ATOM 733 C C . GLU A 1 89 ? -3.678 -8.221 22.852 1.00 85.38 89 GLU A C 1
ATOM 735 O O . GLU A 1 89 ? -3.811 -8.800 23.929 1.00 85.38 89 GLU A O 1
ATOM 740 N N . GLN A 1 90 ? -4.448 -8.510 21.796 1.00 84.06 90 GLN A N 1
ATOM 741 C CA . GLN A 1 90 ? -5.326 -9.673 21.760 1.00 84.06 90 GLN A CA 1
ATOM 742 C C . GLN A 1 90 ? -4.510 -10.912 21.336 1.00 84.06 90 GLN A C 1
ATOM 744 O O . GLN A 1 90 ? -3.807 -10.897 20.330 1.00 84.06 90 GLN A O 1
ATOM 749 N N . ASP A 1 91 ? -4.577 -12.001 22.100 1.00 74.94 91 ASP A N 1
ATOM 750 C CA . ASP A 1 91 ? -3.761 -13.191 21.828 1.00 74.94 91 ASP A CA 1
ATOM 751 C C . ASP A 1 91 ? -4.265 -14.006 20.616 1.00 74.94 91 ASP A C 1
ATOM 753 O O . ASP A 1 91 ? -5.466 -14.115 20.365 1.00 74.94 91 ASP A O 1
ATOM 757 N N . GLY A 1 92 ? -3.340 -14.671 19.906 1.00 80.81 92 GLY A N 1
ATOM 758 C CA . GLY A 1 92 ? -3.660 -15.774 18.980 1.00 80.81 92 GLY A CA 1
ATOM 759 C C . GLY A 1 92 ? -3.655 -15.464 17.477 1.00 80.81 92 GLY A C 1
ATOM 760 O O . GLY A 1 92 ? -4.068 -16.315 16.689 1.00 80.81 92 GLY A O 1
ATOM 761 N N . PHE A 1 93 ? -3.177 -14.296 17.040 1.00 87.88 93 PHE A N 1
ATOM 762 C CA . PHE A 1 93 ? -3.081 -13.986 15.608 1.00 87.88 93 PHE A CA 1
ATOM 763 C C . PHE A 1 93 ? -1.959 -14.770 14.914 1.00 87.88 93 PHE A C 1
ATOM 765 O O . PHE A 1 93 ? -0.792 -14.666 15.286 1.00 87.88 93 PHE A O 1
ATOM 772 N N . GLN A 1 94 ? -2.301 -15.518 13.862 1.00 87.12 94 GLN A N 1
ATOM 773 C CA . GLN A 1 94 ? -1.342 -16.226 13.002 1.00 87.12 94 GLN A CA 1
ATOM 774 C C . GLN A 1 94 ? -1.773 -16.144 11.528 1.00 87.12 94 GLN A C 1
ATOM 776 O O . GLN A 1 94 ? -2.224 -17.137 10.955 1.00 87.12 94 GLN A O 1
ATOM 781 N N . PRO A 1 95 ? -1.706 -14.955 10.901 1.00 89.88 95 PRO A N 1
ATOM 782 C CA . PRO A 1 95 ? -2.077 -14.814 9.500 1.00 89.88 95 PRO A CA 1
ATOM 783 C C . PRO A 1 95 ? -1.103 -15.589 8.604 1.00 89.88 95 PRO A C 1
ATOM 785 O O . PRO A 1 95 ? 0.114 -15.476 8.743 1.00 89.88 95 PRO A O 1
ATOM 788 N N . GLU A 1 96 ? -1.629 -16.340 7.639 1.00 89.69 96 GLU A N 1
ATOM 789 C CA . GLU A 1 96 ? -0.807 -17.053 6.651 1.00 89.69 96 GLU A CA 1
ATOM 790 C C . GLU A 1 96 ? -0.141 -16.080 5.665 1.00 89.69 96 GLU A C 1
ATOM 792 O O . GLU A 1 96 ? 1.044 -16.194 5.346 1.00 89.69 96 GLU A O 1
ATOM 797 N N . SER A 1 97 ? -0.891 -15.069 5.215 1.00 90.75 97 SER A N 1
ATOM 798 C CA . SER A 1 97 ? -0.370 -13.999 4.369 1.00 90.75 97 SER A CA 1
ATOM 799 C C . SER A 1 97 ? -0.998 -12.650 4.699 1.00 90.75 97 SER A C 1
ATOM 801 O O . SER A 1 97 ? -2.140 -12.582 5.151 1.00 90.75 97 SER A O 1
ATOM 803 N N . ILE A 1 98 ? -0.252 -11.577 4.443 1.00 90.56 98 ILE A N 1
ATOM 804 C CA . ILE A 1 98 ? -0.725 -10.194 4.548 1.00 90.56 98 ILE A CA 1
ATOM 805 C C . ILE A 1 98 ? -0.487 -9.496 3.212 1.00 90.56 98 ILE A C 1
ATOM 807 O O . ILE A 1 98 ? 0.585 -9.621 2.616 1.00 90.56 98 ILE A O 1
ATOM 811 N N . LEU A 1 99 ? -1.500 -8.766 2.749 1.00 88.75 99 LEU A N 1
ATOM 812 C CA . LEU A 1 99 ? -1.442 -7.896 1.581 1.00 88.75 99 LEU A CA 1
ATOM 813 C C . LEU A 1 99 ? -1.513 -6.444 2.064 1.00 88.75 99 LEU A C 1
ATOM 815 O O . LEU A 1 99 ? -2.441 -6.099 2.790 1.00 88.75 99 LEU A O 1
ATOM 819 N N . SER A 1 100 ? -0.555 -5.605 1.679 1.00 87.88 100 SER A N 1
ATOM 820 C CA . SER A 1 100 ? -0.565 -4.175 2.017 1.00 87.88 100 SER A CA 1
ATOM 821 C C . SER A 1 100 ? 0.020 -3.331 0.891 1.00 87.88 100 SER A C 1
ATOM 823 O O . SER A 1 100 ? 0.521 -3.851 -0.107 1.00 87.88 100 SER A O 1
ATOM 825 N N . ASP A 1 101 ? 0.019 -2.021 1.079 1.00 84.19 101 ASP A N 1
ATOM 826 C CA . ASP A 1 101 ? 0.610 -1.086 0.127 1.00 84.19 101 ASP A CA 1
ATOM 827 C C . ASP A 1 101 ? 2.138 -1.075 0.249 1.00 84.19 101 ASP A C 1
ATOM 829 O O . ASP A 1 101 ? 2.720 -1.636 1.185 1.00 84.19 101 ASP A O 1
ATOM 833 N N . PHE A 1 102 ? 2.809 -0.422 -0.704 1.00 81.88 102 PHE A N 1
ATOM 834 C CA . PHE A 1 102 ? 4.272 -0.307 -0.749 1.00 81.88 102 PHE A CA 1
ATOM 835 C C . PHE A 1 102 ? 4.795 0.820 0.152 1.00 81.88 102 PHE A C 1
ATOM 837 O O . PHE A 1 102 ? 5.574 1.676 -0.273 1.00 81.88 102 PHE A O 1
ATOM 844 N N . GLU A 1 103 ? 4.360 0.820 1.409 1.00 82.31 103 GLU A N 1
ATOM 845 C CA . GLU A 1 103 ? 4.775 1.781 2.429 1.00 82.31 103 GLU A CA 1
ATOM 846 C C . GLU A 1 103 ? 5.749 1.091 3.392 1.00 82.31 103 GLU A C 1
ATOM 848 O O . GLU A 1 103 ? 5.413 0.123 4.077 1.00 82.31 103 GLU A O 1
ATOM 853 N N . SER A 1 104 ? 7.010 1.533 3.387 1.00 80.69 104 SER A N 1
ATOM 854 C CA . SER A 1 104 ? 8.088 0.855 4.115 1.00 80.69 104 SER A CA 1
ATOM 855 C C . SER A 1 104 ? 7.855 0.808 5.627 1.00 80.69 104 SER A C 1
ATOM 857 O O . SER A 1 104 ? 8.283 -0.161 6.256 1.00 80.69 104 SER A O 1
ATOM 859 N N . GLY A 1 105 ? 7.205 1.827 6.203 1.00 78.19 105 GLY A N 1
ATOM 860 C CA . GLY A 1 105 ? 6.830 1.867 7.615 1.00 78.19 105 GLY A CA 1
ATOM 861 C C . GLY A 1 105 ? 5.872 0.732 7.957 1.00 78.19 105 GLY A C 1
ATOM 862 O O . GLY A 1 105 ? 6.215 -0.135 8.755 1.00 78.19 105 GLY A O 1
ATOM 863 N N . THR A 1 106 ? 4.741 0.667 7.261 1.00 79.06 106 THR A N 1
ATOM 864 C CA . THR A 1 106 ? 3.720 -0.381 7.371 1.00 79.06 106 THR A CA 1
ATOM 865 C C . THR A 1 106 ? 4.325 -1.766 7.167 1.00 79.06 106 THR A C 1
ATOM 867 O O . THR A 1 106 ? 4.116 -2.663 7.983 1.00 79.06 106 THR A O 1
ATOM 870 N N . ILE A 1 107 ? 5.150 -1.947 6.127 1.00 84.25 107 ILE A N 1
ATOM 871 C CA . ILE A 1 107 ? 5.789 -3.240 5.852 1.00 84.25 107 ILE A CA 1
ATOM 872 C C . ILE A 1 107 ? 6.683 -3.688 7.006 1.00 84.25 107 ILE A C 1
ATOM 874 O O . ILE A 1 107 ? 6.662 -4.856 7.395 1.00 84.25 107 ILE A O 1
ATOM 878 N N . LYS A 1 108 ? 7.485 -2.773 7.551 1.00 83.31 108 LYS A N 1
ATOM 879 C CA . LYS A 1 108 ? 8.379 -3.080 8.667 1.00 83.31 108 LYS A CA 1
ATOM 880 C C . LYS A 1 108 ? 7.583 -3.420 9.928 1.00 83.31 108 LYS A C 1
ATOM 882 O O . LYS A 1 108 ? 7.852 -4.447 10.545 1.00 83.31 108 LYS A O 1
ATOM 887 N N . THR A 1 109 ? 6.593 -2.595 10.253 1.00 82.62 109 THR A N 1
ATOM 888 C CA . THR A 1 109 ? 5.731 -2.747 11.427 1.00 82.62 109 THR A CA 1
ATOM 889 C C . THR A 1 109 ? 4.988 -4.080 11.437 1.00 82.62 109 THR A C 1
ATOM 891 O O . THR A 1 109 ? 4.876 -4.705 12.483 1.00 82.62 109 THR A O 1
ATOM 894 N N . ILE A 1 110 ? 4.520 -4.548 10.278 1.00 82.81 110 ILE A N 1
ATOM 895 C CA . ILE A 1 110 ? 3.800 -5.823 10.159 1.00 82.81 110 ILE A CA 1
ATOM 896 C C . ILE A 1 110 ? 4.744 -7.029 10.263 1.00 82.81 110 ILE A C 1
ATOM 898 O O . ILE A 1 110 ? 4.379 -8.057 10.831 1.00 82.81 110 ILE A O 1
ATOM 902 N N . LYS A 1 111 ? 5.960 -6.932 9.713 1.00 84.06 111 LYS A N 1
ATOM 903 C CA . LYS A 1 111 ? 6.903 -8.061 9.675 1.00 84.06 111 LYS A CA 1
ATOM 904 C C . LYS A 1 111 ? 7.489 -8.425 11.033 1.00 84.06 111 LYS A C 1
ATOM 906 O O . LYS A 1 111 ? 7.762 -9.599 11.259 1.00 84.06 111 LYS A O 1
ATOM 911 N N . GLU A 1 112 ? 7.716 -7.444 11.904 1.00 84.12 112 GLU A N 1
ATOM 912 C CA . GLU A 1 112 ? 8.286 -7.671 13.241 1.00 84.12 112 GLU A CA 1
ATOM 913 C C . GLU A 1 112 ? 7.461 -8.663 14.095 1.00 84.12 112 GLU A C 1
ATOM 915 O O . GLU A 1 112 ? 8.051 -9.632 14.579 1.00 84.12 112 GLU A O 1
ATOM 920 N N . PRO A 1 113 ? 6.130 -8.510 14.249 1.00 83.81 113 PRO A N 1
ATOM 921 C CA . PRO A 1 113 ? 5.303 -9.458 15.002 1.00 83.81 113 PRO A CA 1
ATOM 922 C C . PRO A 1 113 ? 4.997 -10.761 14.247 1.00 83.81 113 PRO A C 1
ATOM 924 O O . PRO A 1 113 ? 4.664 -11.766 14.873 1.00 83.81 113 PRO A O 1
ATOM 927 N N . PHE A 1 114 ? 5.124 -10.772 12.916 1.00 86.00 114 PHE A N 1
ATOM 928 C CA . PHE A 1 114 ? 4.720 -11.892 12.062 1.00 86.00 114 PHE A CA 1
ATOM 929 C C . PHE A 1 114 ? 5.854 -12.394 11.148 1.00 86.00 114 PHE A C 1
ATOM 931 O O . PHE A 1 114 ? 5.733 -12.357 9.920 1.00 86.00 114 PHE A O 1
ATOM 938 N N . PRO A 1 115 ? 6.964 -12.914 11.707 1.00 85.12 115 PRO A N 1
ATOM 939 C CA . PRO A 1 115 ? 8.154 -13.260 10.925 1.00 85.12 115 PRO A CA 1
ATOM 940 C C . PRO A 1 115 ? 7.931 -14.405 9.925 1.00 85.12 115 PRO A C 1
ATOM 942 O O . PRO A 1 115 ? 8.659 -14.503 8.940 1.00 85.12 115 PRO A O 1
ATOM 945 N N . ASN A 1 116 ? 6.933 -15.260 10.168 1.00 87.94 116 ASN A N 1
ATOM 946 C CA . ASN A 1 116 ? 6.614 -16.417 9.324 1.00 87.94 116 ASN A CA 1
ATOM 947 C C . ASN A 1 116 ? 5.484 -16.145 8.317 1.00 87.94 116 ASN A C 1
ATOM 949 O O . ASN A 1 116 ? 5.165 -17.014 7.510 1.00 87.94 116 ASN A O 1
ATOM 953 N N . THR A 1 117 ? 4.859 -14.969 8.366 1.00 88.75 117 THR A N 1
ATOM 954 C CA . THR A 1 117 ? 3.742 -14.619 7.486 1.00 88.75 117 THR A CA 1
ATOM 955 C C . THR A 1 117 ? 4.251 -14.187 6.118 1.00 88.75 117 THR A C 1
ATOM 957 O O . THR A 1 117 ? 5.176 -13.379 5.995 1.00 88.75 117 THR A O 1
ATOM 960 N N . VAL A 1 118 ? 3.609 -14.681 5.058 1.00 89.12 118 VAL A N 1
ATOM 961 C CA . VAL A 1 118 ? 3.944 -14.282 3.689 1.00 89.12 118 VAL A CA 1
ATOM 962 C C . VAL A 1 118 ? 3.415 -12.873 3.425 1.00 89.12 118 VAL A C 1
ATOM 964 O O . VAL A 1 118 ? 2.212 -12.659 3.281 1.00 89.12 118 VAL A O 1
ATOM 967 N N . HIS A 1 119 ? 4.310 -11.893 3.320 1.00 89.50 119 HIS A N 1
ATOM 968 C CA . HIS A 1 119 ? 3.934 -10.518 2.983 1.00 89.50 119 HIS A CA 1
ATOM 969 C C . HIS A 1 119 ? 3.977 -10.294 1.471 1.00 89.50 119 HIS A C 1
ATOM 971 O O . HIS A 1 119 ? 5.008 -10.532 0.839 1.00 89.50 119 HIS A O 1
ATOM 977 N N . ARG A 1 120 ? 2.876 -9.797 0.902 1.00 90.00 120 ARG A N 1
ATOM 978 C CA . ARG A 1 120 ? 2.765 -9.357 -0.492 1.00 90.00 120 ARG A CA 1
ATOM 979 C C . ARG A 1 120 ? 2.307 -7.897 -0.580 1.00 90.00 120 ARG A C 1
ATOM 981 O O . ARG A 1 120 ? 1.599 -7.397 0.290 1.00 90.00 120 ARG A O 1
ATOM 988 N N . GLY A 1 121 ? 2.716 -7.221 -1.641 1.00 88.88 121 GLY A N 1
ATOM 989 C CA . GLY A 1 121 ? 2.272 -5.884 -1.997 1.00 88.88 121 GLY A CA 1
ATOM 990 C C . GLY A 1 121 ? 1.012 -5.927 -2.858 1.00 88.88 121 GLY A C 1
ATOM 991 O O . GLY A 1 121 ? 0.829 -6.845 -3.658 1.00 88.88 121 GLY A O 1
ATOM 992 N N . CYS A 1 122 ? 0.142 -4.937 -2.699 1.00 88.88 122 CYS A N 1
ATOM 993 C CA . CYS A 1 122 ? -1.087 -4.812 -3.472 1.00 88.88 122 CYS A CA 1
ATOM 994 C C . CYS A 1 122 ? -0.803 -4.532 -4.961 1.00 88.88 122 CYS A C 1
ATOM 996 O O . CYS A 1 122 ? -0.142 -3.550 -5.299 1.00 88.88 122 CYS A O 1
ATOM 998 N N . LEU A 1 123 ? -1.353 -5.349 -5.869 1.00 88.06 123 LEU A N 1
ATOM 999 C CA . LEU A 1 123 ? -1.156 -5.193 -7.317 1.00 88.06 123 LEU A CA 1
ATOM 1000 C C . LEU A 1 123 ? -1.687 -3.850 -7.850 1.00 88.06 123 LEU A C 1
ATOM 1002 O O . LEU A 1 123 ? -1.109 -3.275 -8.771 1.00 88.06 123 LEU A O 1
ATOM 1006 N N . PHE A 1 124 ? -2.768 -3.337 -7.261 1.00 84.56 124 PHE A N 1
ATOM 1007 C CA . PHE A 1 124 ? -3.331 -2.038 -7.629 1.00 84.56 124 PHE A CA 1
ATOM 1008 C C . PHE A 1 124 ? -2.344 -0.903 -7.332 1.00 84.56 124 PHE A C 1
ATOM 1010 O O . PHE A 1 124 ? -1.959 -0.162 -8.237 1.00 84.56 124 PHE A O 1
ATOM 1017 N N . HIS A 1 125 ? -1.826 -0.849 -6.104 1.00 86.06 125 HIS A N 1
ATOM 1018 C CA . HIS A 1 125 ? -0.805 0.121 -5.711 1.00 86.06 125 HIS A CA 1
ATOM 1019 C C . HIS A 1 125 ? 0.510 -0.031 -6.472 1.00 86.06 125 HIS A C 1
ATOM 1021 O O . HIS A 1 125 ? 1.199 0.959 -6.722 1.00 86.06 125 HIS A O 1
ATOM 1027 N N . TYR A 1 126 ? 0.860 -1.252 -6.874 1.00 90.75 126 TYR A N 1
ATOM 1028 C CA . TYR A 1 126 ? 2.001 -1.502 -7.750 1.00 90.75 126 TYR A CA 1
ATOM 1029 C C . TYR A 1 126 ? 1.804 -0.799 -9.103 1.00 90.75 126 TYR A C 1
ATOM 1031 O O . TYR A 1 126 ? 2.670 -0.031 -9.530 1.00 90.75 126 TYR A O 1
ATOM 1039 N N . GLY A 1 127 ? 0.633 -0.972 -9.725 1.00 91.50 127 GLY A N 1
ATOM 1040 C CA . GLY A 1 127 ? 0.279 -0.276 -10.961 1.00 91.50 127 GLY A CA 1
ATOM 1041 C C . GLY A 1 127 ? 0.248 1.245 -10.797 1.00 91.50 127 GLY A C 1
ATOM 1042 O O . GLY A 1 127 ? 0.812 1.964 -11.621 1.00 91.50 127 GLY A O 1
ATOM 1043 N N . GLN A 1 128 ? -0.309 1.745 -9.689 1.00 89.88 128 GLN A N 1
ATOM 1044 C CA . GLN A 1 128 ? -0.305 3.176 -9.377 1.00 89.88 128 GLN A CA 1
ATOM 1045 C C . GLN A 1 128 ? 1.105 3.756 -9.208 1.00 89.88 128 GLN A C 1
ATOM 1047 O O . GLN A 1 128 ? 1.328 4.913 -9.554 1.00 89.88 128 GLN A O 1
ATOM 1052 N N . CYS A 1 129 ? 2.062 3.008 -8.650 1.00 92.50 129 CYS A N 1
ATOM 1053 C CA . CYS A 1 129 ? 3.449 3.474 -8.543 1.00 92.50 129 CYS A CA 1
ATOM 1054 C C . CYS A 1 129 ? 4.060 3.722 -9.928 1.00 92.50 129 CYS A C 1
ATOM 1056 O O . CYS A 1 129 ? 4.689 4.753 -10.149 1.00 92.50 129 CYS A O 1
ATOM 1058 N N . ILE A 1 130 ? 3.829 2.799 -10.865 1.00 94.44 130 ILE A N 1
ATOM 1059 C CA . ILE A 1 130 ? 4.319 2.899 -12.245 1.00 94.44 130 ILE A CA 1
ATOM 1060 C C . ILE A 1 130 ? 3.634 4.059 -12.969 1.00 94.44 130 ILE A C 1
ATOM 1062 O O . ILE A 1 130 ? 4.310 4.886 -13.576 1.00 94.44 130 ILE A O 1
ATOM 1066 N N . TRP A 1 131 ? 2.308 4.160 -12.856 1.00 95.38 131 TRP A N 1
ATOM 1067 C CA . TRP A 1 131 ? 1.543 5.223 -13.506 1.00 95.38 131 TRP A CA 1
ATOM 1068 C C . TRP A 1 131 ? 1.910 6.620 -12.995 1.00 95.38 131 TRP A C 1
ATOM 1070 O O . TRP A 1 131 ? 2.119 7.528 -13.795 1.00 95.38 131 TRP A O 1
ATOM 1080 N N . ARG A 1 132 ? 2.083 6.792 -11.678 1.00 94.38 132 ARG A N 1
ATOM 1081 C CA . ARG A 1 132 ? 2.549 8.068 -11.111 1.00 94.38 132 ARG A CA 1
ATOM 1082 C C . ARG A 1 132 ? 3.910 8.471 -11.664 1.00 94.38 132 ARG A C 1
ATOM 1084 O O . ARG A 1 132 ? 4.089 9.622 -12.040 1.00 94.38 132 ARG A O 1
ATOM 1091 N N . HIS A 1 133 ? 4.844 7.527 -11.790 1.00 96.25 133 HIS A N 1
ATOM 1092 C CA . HIS A 1 133 ? 6.152 7.821 -12.379 1.00 96.25 133 HIS A CA 1
ATOM 1093 C C . HIS A 1 133 ? 6.049 8.206 -13.864 1.00 96.25 133 HIS A C 1
ATOM 1095 O O . HIS A 1 133 ? 6.721 9.139 -14.297 1.00 96.25 133 HIS A O 1
ATOM 1101 N N . ILE A 1 134 ? 5.173 7.550 -14.638 1.00 95.44 134 ILE A N 1
ATOM 1102 C CA . ILE A 1 134 ? 4.862 7.937 -16.029 1.00 95.44 134 ILE A CA 1
ATOM 1103 C C . ILE A 1 134 ? 4.386 9.397 -16.085 1.00 95.44 134 ILE A C 1
ATOM 1105 O O . ILE A 1 134 ? 4.908 10.183 -16.877 1.00 95.44 134 ILE A O 1
ATOM 1109 N N . GLN A 1 135 ? 3.460 9.784 -15.205 1.00 95.31 135 GLN A N 1
ATOM 1110 C CA . GLN A 1 135 ? 2.947 11.154 -15.123 1.00 95.31 135 GLN A CA 1
ATOM 1111 C C . GLN A 1 135 ? 4.033 12.162 -14.728 1.00 95.31 135 GLN A C 1
ATOM 1113 O O . GLN A 1 135 ? 4.199 13.184 -15.393 1.00 95.31 135 GLN A O 1
ATOM 1118 N N . GLU A 1 136 ? 4.816 11.863 -13.690 1.00 96.31 136 GLU A N 1
ATOM 1119 C CA . GLU A 1 136 ? 5.901 12.722 -13.195 1.00 96.31 136 GLU A CA 1
ATOM 1120 C C . GLU A 1 136 ? 6.990 12.984 -14.244 1.00 96.31 136 GLU A C 1
ATOM 1122 O O . GLU A 1 136 ? 7.655 14.022 -14.207 1.00 96.31 136 GLU A O 1
ATOM 1127 N N . LYS A 1 137 ? 7.192 12.049 -15.178 1.00 95.81 137 LYS A N 1
ATOM 1128 C CA . LYS A 1 137 ? 8.158 12.175 -16.277 1.00 95.81 137 LYS A CA 1
ATOM 1129 C C . LYS A 1 137 ? 7.561 12.734 -17.565 1.00 95.81 137 LYS A C 1
ATOM 1131 O O . LYS A 1 137 ? 8.284 12.847 -18.549 1.00 95.81 137 LYS A O 1
ATOM 1136 N N . GLY A 1 138 ? 6.282 13.112 -17.565 1.00 94.06 138 GLY A N 1
ATOM 1137 C CA . GLY A 1 138 ? 5.603 13.631 -18.754 1.00 94.06 138 GLY A CA 1
ATOM 1138 C C . GLY A 1 138 ? 5.384 12.576 -19.841 1.00 94.06 138 GLY A C 1
ATOM 1139 O O . GLY A 1 138 ? 5.142 12.925 -20.992 1.00 94.06 138 GLY A O 1
ATOM 1140 N N . LEU A 1 139 ? 5.456 11.288 -19.490 1.00 94.56 139 LEU A N 1
ATOM 1141 C CA . LEU A 1 139 ? 5.270 10.172 -20.419 1.00 94.56 139 LEU A CA 1
ATOM 1142 C C . LEU A 1 139 ? 3.786 9.834 -20.644 1.00 94.56 139 LEU A C 1
ATOM 1144 O O . LEU A 1 139 ? 3.483 8.990 -21.483 1.00 94.56 139 LEU A O 1
ATOM 1148 N N . SER A 1 140 ? 2.855 10.487 -19.936 1.00 94.25 140 SER A N 1
ATOM 1149 C CA . SER A 1 140 ? 1.410 10.282 -20.127 1.00 94.25 140 SER A CA 1
ATOM 1150 C C . SER A 1 140 ? 0.976 10.583 -21.554 1.00 94.25 140 SER A C 1
ATOM 1152 O O . SER A 1 140 ? 0.263 9.794 -22.151 1.00 94.25 140 SER A O 1
ATOM 1154 N N . THR A 1 141 ? 1.469 11.680 -22.133 1.00 92.19 141 THR A N 1
ATOM 1155 C CA . THR A 1 141 ? 1.151 12.052 -23.515 1.00 92.19 141 THR A CA 1
ATOM 1156 C C . THR A 1 141 ? 1.642 10.991 -24.494 1.00 92.19 141 THR A C 1
ATOM 1158 O O . THR A 1 141 ? 0.892 10.585 -25.363 1.00 92.19 141 THR A O 1
ATOM 1161 N N . LYS A 1 142 ? 2.844 10.434 -24.292 1.00 91.75 142 LYS A N 1
ATOM 1162 C CA . LYS A 1 142 ? 3.342 9.304 -25.096 1.00 91.75 142 LYS A CA 1
ATOM 1163 C C . LYS A 1 142 ? 2.458 8.059 -24.947 1.00 91.75 142 LYS A C 1
ATOM 1165 O O . LYS A 1 142 ? 2.247 7.342 -25.913 1.00 91.75 142 LYS A O 1
ATOM 1170 N N . TYR A 1 143 ? 1.927 7.802 -23.752 1.00 91.50 143 TYR A N 1
ATOM 1171 C CA . TYR A 1 143 ? 0.984 6.705 -23.521 1.00 91.50 143 TYR A CA 1
ATOM 1172 C C . TYR A 1 143 ? -0.375 6.917 -24.217 1.00 91.50 143 TYR A C 1
ATOM 1174 O O . TYR A 1 143 ? -0.954 5.949 -24.719 1.00 91.50 143 TYR A O 1
ATOM 1182 N N . ASP A 1 144 ? -0.865 8.159 -24.233 1.00 89.19 144 ASP A N 1
ATOM 1183 C CA . ASP A 1 144 ? -2.191 8.542 -24.733 1.00 89.19 144 ASP A CA 1
ATOM 1184 C C . ASP A 1 144 ? -2.216 8.831 -26.250 1.00 89.19 144 ASP A C 1
ATOM 1186 O O . ASP A 1 144 ? -3.219 8.537 -26.896 1.00 89.19 144 ASP A O 1
ATOM 1190 N N . ASP A 1 145 ? -1.121 9.327 -26.839 1.00 86.69 145 ASP A N 1
ATOM 1191 C CA . ASP A 1 145 ? -0.983 9.706 -28.263 1.00 86.69 145 ASP A CA 1
ATOM 1192 C C . ASP A 1 145 ? -0.832 8.493 -29.215 1.00 86.69 145 ASP A C 1
ATOM 1194 O O . ASP A 1 145 ? -0.200 8.574 -30.269 1.00 86.69 145 ASP A O 1
ATOM 1198 N N . ASP A 1 146 ? -1.407 7.346 -28.850 1.00 72.81 146 ASP A N 1
ATOM 1199 C CA . ASP A 1 146 ? -1.393 6.101 -29.626 1.00 72.81 146 ASP A CA 1
ATOM 1200 C C . ASP A 1 146 ? -0.003 5.534 -29.988 1.00 72.81 146 ASP A C 1
ATOM 1202 O O . ASP A 1 146 ? 0.144 4.798 -30.967 1.00 72.81 146 ASP A O 1
ATOM 1206 N N . ASP A 1 147 ? 1.020 5.765 -29.155 1.00 89.00 147 ASP A N 1
ATOM 1207 C CA . ASP A 1 147 ? 2.256 4.971 -29.204 1.00 89.00 147 ASP A CA 1
ATOM 1208 C C . ASP A 1 147 ? 1.970 3.544 -28.693 1.00 89.00 147 ASP A C 1
ATOM 1210 O O . ASP A 1 147 ? 2.138 3.206 -27.514 1.00 89.00 147 ASP A O 1
ATOM 1214 N N . ASP A 1 148 ? 1.466 2.699 -29.597 1.00 92.00 148 ASP A N 1
ATOM 1215 C CA . ASP A 1 148 ? 1.062 1.322 -29.310 1.00 92.00 148 ASP A CA 1
ATOM 1216 C C . ASP A 1 148 ? 2.199 0.498 -28.695 1.00 92.00 148 ASP A C 1
ATOM 1218 O O . ASP A 1 148 ? 1.941 -0.332 -27.819 1.00 92.00 148 ASP A O 1
ATOM 1222 N N . ASN A 1 149 ? 3.447 0.743 -29.109 1.00 93.31 149 ASN A N 1
ATOM 1223 C CA . ASN A 1 149 ? 4.616 0.034 -28.596 1.00 93.31 149 ASN A CA 1
ATOM 1224 C C . ASN A 1 149 ? 4.908 0.438 -27.152 1.00 93.31 149 ASN A C 1
ATOM 1226 O O . ASN A 1 149 ? 5.011 -0.434 -26.286 1.00 93.31 149 ASN A O 1
ATOM 1230 N N . PHE A 1 150 ? 4.968 1.740 -26.857 1.00 95.19 150 PHE A N 1
ATOM 1231 C CA . PHE A 1 150 ? 5.164 2.214 -25.487 1.00 95.19 150 PHE A CA 1
ATOM 1232 C C . PHE A 1 150 ? 4.043 1.719 -24.564 1.00 95.19 150 PHE A C 1
ATOM 1234 O O . PHE A 1 150 ? 4.302 1.144 -23.503 1.00 95.19 150 PHE A O 1
ATOM 1241 N N . ARG A 1 151 ? 2.786 1.856 -24.997 1.00 94.62 151 ARG A N 1
ATOM 1242 C CA . ARG A 1 151 ? 1.606 1.399 -24.252 1.00 94.62 151 ARG A CA 1
ATOM 1243 C C . ARG A 1 151 ? 1.615 -0.114 -24.022 1.00 94.62 151 ARG A C 1
ATOM 1245 O O . ARG A 1 151 ? 1.281 -0.567 -22.923 1.00 94.62 151 ARG A O 1
ATOM 1252 N N . LEU A 1 152 ? 2.018 -0.905 -25.016 1.00 95.44 152 LEU A N 1
ATOM 1253 C CA . LEU A 1 152 ? 2.179 -2.352 -24.871 1.00 95.44 152 LEU A CA 1
ATOM 1254 C C . LEU A 1 152 ? 3.287 -2.696 -23.870 1.00 95.44 152 LEU A C 1
ATOM 1256 O O . LEU A 1 152 ? 3.061 -3.525 -22.989 1.00 95.44 152 LEU A O 1
ATOM 1260 N N . ASN A 1 153 ? 4.443 -2.043 -23.947 1.00 96.44 153 ASN A N 1
ATOM 1261 C CA . ASN A 1 153 ? 5.572 -2.320 -23.059 1.00 96.44 153 ASN A CA 1
ATOM 1262 C C . ASN A 1 153 ? 5.266 -1.926 -21.607 1.00 96.44 153 ASN A C 1
ATOM 1264 O O . ASN A 1 153 ? 5.581 -2.677 -20.684 1.00 96.44 153 ASN A O 1
ATOM 1268 N N . VAL A 1 154 ? 4.535 -0.828 -21.383 1.00 96.00 154 VAL A N 1
ATOM 1269 C CA . VAL A 1 154 ? 3.999 -0.478 -20.054 1.00 96.00 154 VAL A CA 1
ATOM 1270 C C . VAL A 1 154 ? 3.063 -1.573 -19.529 1.00 96.00 154 VAL A C 1
ATOM 1272 O O . 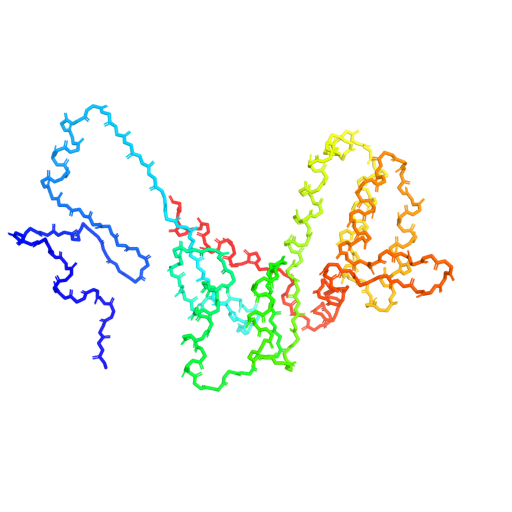VAL A 1 154 ? 3.169 -1.971 -18.368 1.00 96.00 154 VAL A O 1
ATOM 1275 N N . ARG A 1 155 ? 2.177 -2.127 -20.369 1.00 95.19 155 ARG A N 1
ATOM 1276 C CA . ARG A 1 155 ? 1.311 -3.257 -19.976 1.00 95.19 155 ARG A CA 1
ATOM 1277 C C . ARG A 1 155 ? 2.111 -4.525 -19.674 1.00 95.19 155 ARG A C 1
ATOM 1279 O O . ARG A 1 155 ? 1.762 -5.236 -18.733 1.00 95.19 155 ARG A O 1
ATOM 1286 N N . LYS A 1 156 ? 3.192 -4.792 -20.415 1.00 97.00 156 LYS A N 1
ATOM 1287 C CA . LYS A 1 156 ? 4.114 -5.899 -20.120 1.00 97.00 156 LYS A CA 1
ATOM 1288 C C . LYS A 1 156 ? 4.782 -5.704 -18.757 1.00 97.00 156 LYS A C 1
ATOM 1290 O O . LYS A 1 156 ? 4.760 -6.636 -17.956 1.00 97.00 156 LYS A O 1
ATOM 1295 N N . LEU A 1 157 ? 5.263 -4.497 -18.436 1.00 95.62 157 LEU A N 1
ATOM 1296 C CA . LEU A 1 157 ? 5.779 -4.187 -17.095 1.00 95.62 157 LEU A CA 1
ATOM 1297 C C . LEU A 1 157 ? 4.728 -4.464 -16.017 1.00 95.62 157 LEU A C 1
ATOM 1299 O O . LEU A 1 157 ? 5.013 -5.194 -15.075 1.00 95.62 157 LEU A O 1
ATOM 1303 N N . LEU A 1 158 ? 3.494 -3.980 -16.200 1.00 94.50 158 LEU A N 1
ATOM 1304 C CA . LEU A 1 158 ? 2.380 -4.222 -15.272 1.00 94.50 158 LEU A CA 1
ATOM 1305 C C . LEU A 1 158 ? 2.043 -5.713 -15.089 1.00 94.50 158 LEU A C 1
ATOM 1307 O O . LEU A 1 158 ? 1.443 -6.088 -14.081 1.00 94.50 158 LEU A O 1
ATOM 1311 N N . SER A 1 159 ? 2.427 -6.561 -16.047 1.00 95.06 159 SER A N 1
ATOM 1312 C CA . SER A 1 159 ? 2.200 -8.006 -16.011 1.00 95.06 159 SER A CA 1
ATOM 1313 C C . SER A 1 159 ? 3.310 -8.806 -15.315 1.00 95.06 159 SER A C 1
ATOM 1315 O O . SER A 1 159 ? 3.094 -9.965 -14.969 1.00 95.06 159 SER A O 1
ATOM 1317 N N . LEU A 1 160 ? 4.477 -8.212 -15.046 1.00 95.56 160 LEU A N 1
ATOM 1318 C CA . LEU A 1 160 ? 5.609 -8.919 -14.432 1.00 95.56 160 LEU A CA 1
ATOM 1319 C C . LEU A 1 160 ? 5.298 -9.595 -13.081 1.00 95.56 160 LEU A C 1
ATOM 1321 O O . LEU A 1 160 ? 5.819 -10.685 -12.847 1.00 95.56 160 LEU A O 1
ATOM 1325 N N . PRO A 1 161 ? 4.427 -9.055 -12.206 1.00 94.50 161 PRO A N 1
ATOM 1326 C CA . PRO A 1 161 ? 3.970 -9.760 -11.006 1.00 94.50 161 PRO A CA 1
ATOM 1327 C C . PRO A 1 161 ? 3.347 -11.142 -11.244 1.00 94.50 161 PRO A C 1
ATOM 1329 O O . PRO A 1 161 ? 3.275 -11.938 -10.307 1.00 94.50 161 PRO A O 1
ATOM 1332 N N . PHE A 1 162 ? 2.869 -11.420 -12.459 1.00 94.00 162 PHE A N 1
ATOM 1333 C CA . PHE A 1 162 ? 2.248 -12.689 -12.848 1.00 94.00 162 PHE A CA 1
ATOM 1334 C C . PHE A 1 162 ? 3.240 -13.717 -13.386 1.00 94.00 162 PHE A C 1
ATOM 1336 O O . PHE A 1 162 ? 2.848 -14.847 -13.649 1.00 94.00 162 PHE A O 1
ATOM 1343 N N . VAL A 1 163 ? 4.501 -13.346 -13.572 1.00 94.62 163 VAL A N 1
ATOM 1344 C CA . VAL A 1 163 ? 5.555 -14.266 -14.002 1.00 94.62 163 VAL A CA 1
ATOM 1345 C C . VAL A 1 163 ? 6.072 -15.025 -12.771 1.00 94.62 163 VAL A C 1
ATOM 1347 O O . VAL A 1 163 ? 6.140 -14.424 -11.691 1.00 94.62 163 VAL A O 1
ATOM 1350 N N . PRO A 1 164 ? 6.448 -16.317 -12.869 1.00 94.25 164 PRO A N 1
ATOM 1351 C CA . PRO A 1 164 ? 7.130 -17.013 -11.780 1.00 94.25 164 PRO A CA 1
ATOM 1352 C C . PRO A 1 164 ? 8.304 -16.186 -11.248 1.00 94.25 164 PRO A C 1
ATOM 1354 O O . PRO A 1 164 ? 9.091 -15.645 -12.022 1.00 94.25 164 PRO A O 1
ATOM 1357 N N . ALA A 1 165 ? 8.441 -16.069 -9.924 1.00 92.19 165 ALA A N 1
ATOM 1358 C CA . ALA A 1 165 ? 9.405 -15.144 -9.313 1.00 92.19 165 ALA A CA 1
ATOM 1359 C C . ALA A 1 165 ? 10.859 -15.357 -9.789 1.00 92.19 165 ALA A C 1
ATOM 1361 O O . ALA A 1 165 ? 11.625 -14.395 -9.865 1.00 92.19 165 ALA A O 1
ATOM 1362 N N . SER A 1 166 ? 11.217 -16.596 -10.145 1.00 93.12 166 SER A N 1
ATOM 1363 C CA . SER A 1 166 ? 12.516 -16.977 -10.714 1.00 93.12 166 SER A CA 1
ATOM 1364 C C . SER A 1 166 ? 12.775 -16.422 -12.118 1.00 93.12 166 SER A C 1
ATOM 1366 O O . SER A 1 166 ? 13.930 -16.229 -12.480 1.00 93.12 166 SER A O 1
ATOM 1368 N N . GLU A 1 167 ? 11.725 -16.151 -12.890 1.00 95.44 167 GLU A N 1
ATOM 1369 C CA . GLU A 1 167 ? 11.783 -15.723 -14.296 1.00 95.44 167 GLU A CA 1
ATOM 1370 C C . GLU A 1 167 ? 11.574 -14.206 -14.458 1.00 95.44 167 GLU A C 1
ATOM 1372 O O . GLU A 1 167 ? 11.859 -13.644 -15.511 1.00 95.44 167 GLU A O 1
ATOM 1377 N N . VAL A 1 168 ? 11.131 -13.506 -13.404 1.00 95.19 168 VAL A N 1
ATOM 1378 C CA . VAL A 1 168 ? 10.827 -12.058 -13.439 1.00 95.19 168 VAL A CA 1
ATOM 1379 C C . VAL A 1 168 ? 12.006 -11.216 -13.933 1.00 95.19 168 VAL A C 1
ATOM 1381 O O . VAL A 1 168 ? 11.798 -10.236 -14.645 1.00 95.19 168 VAL A O 1
ATOM 1384 N N . ILE A 1 169 ? 13.237 -11.565 -13.549 1.00 94.94 169 ILE A N 1
ATOM 1385 C CA . ILE A 1 169 ? 14.430 -10.807 -13.953 1.00 94.94 169 ILE A CA 1
ATOM 1386 C C . ILE A 1 169 ? 14.660 -10.938 -15.460 1.00 94.94 169 ILE A C 1
ATOM 1388 O O . ILE A 1 169 ? 14.890 -9.929 -16.118 1.00 94.94 169 ILE A O 1
ATOM 1392 N N . GLU A 1 170 ? 14.584 -12.155 -15.994 1.00 95.62 170 GLU A N 1
ATOM 1393 C CA . GLU A 1 170 ? 14.764 -12.421 -17.424 1.00 95.62 170 GLU A CA 1
ATOM 1394 C C . GLU A 1 170 ? 13.652 -11.760 -18.245 1.00 95.62 170 GLU A C 1
ATOM 1396 O O . GLU A 1 170 ? 13.930 -11.039 -19.201 1.00 95.62 170 G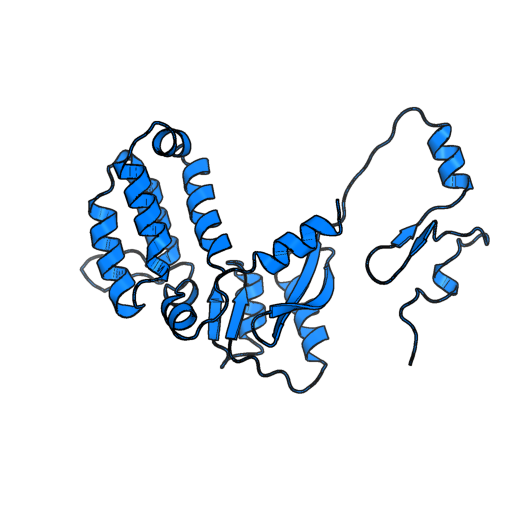LU A O 1
ATOM 1401 N N . ALA A 1 171 ? 12.396 -11.908 -17.815 1.00 97.00 171 ALA A N 1
ATOM 1402 C CA . ALA A 1 171 ? 11.259 -11.263 -18.462 1.00 97.00 171 ALA A CA 1
ATOM 1403 C C . ALA A 1 171 ? 11.387 -9.730 -18.468 1.00 97.00 171 ALA A C 1
ATOM 1405 O O . ALA A 1 171 ? 11.099 -9.093 -19.479 1.00 97.00 171 ALA A O 1
ATOM 1406 N N . PHE A 1 172 ? 11.845 -9.127 -17.363 1.00 96.69 172 PHE A N 1
ATOM 1407 C CA . PHE A 1 172 ? 12.098 -7.688 -17.310 1.00 96.69 172 PHE A CA 1
ATOM 1408 C C . PHE A 1 172 ? 13.178 -7.257 -18.304 1.00 96.69 172 PHE A C 1
ATOM 1410 O O . PHE A 1 172 ? 12.992 -6.246 -18.969 1.00 96.69 172 PHE A O 1
ATOM 1417 N N . GLU A 1 173 ? 14.281 -7.999 -18.413 1.00 95.69 173 GLU A N 1
ATOM 1418 C CA . GLU A 1 173 ? 15.369 -7.666 -19.341 1.00 95.69 173 GLU A CA 1
ATOM 1419 C C . GLU A 1 173 ? 14.887 -7.660 -20.796 1.00 95.69 173 GLU A C 1
ATOM 1421 O O . GLU A 1 173 ? 15.164 -6.707 -21.518 1.00 95.69 173 GLU A O 1
ATOM 1426 N N . LEU A 1 174 ? 14.079 -8.650 -21.191 1.00 97.00 174 LEU A N 1
ATOM 1427 C CA . LEU A 1 174 ? 13.480 -8.699 -22.528 1.00 97.00 174 LEU A CA 1
ATOM 1428 C C . LEU A 1 174 ? 12.561 -7.501 -22.804 1.00 97.00 174 LEU A C 1
ATOM 1430 O O . LEU A 1 174 ? 12.588 -6.951 -23.897 1.00 97.00 174 LEU A O 1
ATOM 1434 N N . ILE A 1 175 ? 11.752 -7.093 -21.822 1.00 96.94 175 ILE A N 1
ATOM 1435 C CA . ILE A 1 175 ? 10.847 -5.941 -21.960 1.00 96.94 175 ILE A CA 1
ATOM 1436 C C . ILE A 1 175 ? 11.635 -4.625 -21.984 1.00 96.94 175 ILE A C 1
ATOM 1438 O O . ILE A 1 175 ? 11.283 -3.712 -22.724 1.00 96.94 175 ILE A O 1
ATOM 1442 N N . ALA A 1 176 ? 12.680 -4.507 -21.161 1.00 96.25 176 ALA A N 1
ATOM 1443 C CA . ALA A 1 176 ? 13.510 -3.310 -21.072 1.00 96.25 176 ALA A CA 1
ATOM 1444 C C . ALA A 1 176 ? 14.179 -2.987 -22.416 1.00 96.25 176 ALA A C 1
ATOM 1446 O O . ALA A 1 176 ? 14.203 -1.824 -22.804 1.00 96.25 176 ALA A O 1
ATOM 1447 N N . ASP A 1 177 ? 14.633 -4.010 -23.144 1.00 95.69 177 ASP A N 1
ATOM 1448 C CA . ASP A 1 177 ? 15.258 -3.867 -24.465 1.00 95.69 177 ASP A CA 1
ATOM 1449 C C . ASP A 1 177 ? 14.270 -3.427 -25.572 1.00 95.69 177 ASP A C 1
ATOM 1451 O O . ASP A 1 177 ? 14.694 -3.007 -26.648 1.00 95.69 177 ASP A O 1
ATOM 1455 N N . GLU A 1 178 ? 12.954 -3.515 -25.337 1.00 96.06 178 GLU A N 1
ATOM 1456 C CA . GLU A 1 178 ? 11.920 -3.069 -26.283 1.00 96.06 178 GLU A CA 1
ATOM 1457 C C . GLU A 1 178 ? 11.537 -1.589 -26.113 1.00 96.06 178 GLU A C 1
ATOM 1459 O O . GLU A 1 178 ? 10.823 -1.044 -26.961 1.00 96.06 178 GLU A O 1
ATOM 1464 N N . PHE A 1 179 ? 11.941 -0.941 -25.016 1.00 95.31 179 PHE A N 1
ATOM 1465 C CA . PHE A 1 179 ? 11.691 0.484 -24.802 1.00 95.31 179 PHE A CA 1
ATOM 1466 C C . PHE A 1 179 ? 12.646 1.349 -25.634 1.00 95.31 179 PHE A C 1
ATOM 1468 O O . PHE A 1 179 ? 13.799 0.991 -25.864 1.00 95.31 179 PHE A O 1
ATOM 1475 N N . ASP A 1 180 ? 12.156 2.506 -26.080 1.00 93.25 180 ASP A N 1
ATOM 1476 C CA . ASP A 1 180 ? 13.003 3.534 -26.679 1.00 93.25 180 ASP A CA 1
ATOM 1477 C C . ASP A 1 180 ? 13.716 4.378 -25.610 1.00 93.25 180 ASP A C 1
ATOM 1479 O O . ASP A 1 180 ? 13.380 4.349 -24.423 1.00 93.25 180 ASP A O 1
ATOM 1483 N N . ASP A 1 181 ? 14.698 5.161 -26.052 1.00 92.81 181 ASP A N 1
ATOM 1484 C CA . ASP A 1 181 ? 15.522 6.035 -25.210 1.00 92.81 181 ASP A CA 1
ATOM 1485 C C . ASP A 1 181 ? 14.704 7.105 -24.466 1.00 92.81 181 ASP A C 1
ATOM 1487 O O . ASP A 1 181 ? 15.067 7.552 -23.375 1.00 92.81 181 ASP A O 1
ATOM 1491 N N . GLN A 1 182 ? 13.546 7.492 -25.006 1.00 92.12 182 GLN A N 1
ATOM 1492 C CA . GLN A 1 182 ? 12.629 8.423 -24.345 1.00 92.12 182 GLN A CA 1
ATOM 1493 C C . GLN A 1 182 ? 12.041 7.835 -23.052 1.00 92.12 182 GLN A C 1
ATOM 1495 O O . GLN A 1 182 ? 11.657 8.587 -22.150 1.00 92.12 182 GLN A O 1
ATOM 1500 N N . ALA A 1 183 ? 11.986 6.506 -22.934 1.00 94.62 183 ALA A N 1
ATOM 1501 C CA . ALA A 1 183 ? 11.453 5.790 -21.783 1.00 94.62 183 ALA A CA 1
ATOM 1502 C C . ALA A 1 183 ? 12.520 5.318 -20.777 1.00 94.62 183 ALA A C 1
ATOM 1504 O O . ALA A 1 183 ? 12.152 4.720 -19.760 1.00 94.62 183 ALA A O 1
ATOM 1505 N N . ASP A 1 184 ? 13.805 5.636 -20.979 1.00 95.19 184 ASP A N 1
ATOM 1506 C CA . ASP A 1 184 ? 14.909 5.216 -20.096 1.00 95.19 184 ASP A CA 1
ATOM 1507 C C . ASP A 1 184 ? 14.616 5.517 -18.620 1.00 95.19 184 ASP A C 1
ATOM 1509 O O . ASP A 1 184 ? 14.780 4.671 -17.741 1.00 95.19 184 ASP A O 1
ATOM 1513 N N . THR A 1 185 ? 14.069 6.702 -18.334 1.00 96.31 185 THR A N 1
ATOM 1514 C CA . THR A 1 185 ? 13.749 7.111 -16.957 1.00 96.31 185 THR A CA 1
ATOM 1515 C C . THR A 1 185 ? 12.695 6.229 -16.278 1.00 96.31 185 THR A C 1
ATOM 1517 O O . THR A 1 185 ? 12.683 6.132 -15.046 1.00 96.31 185 THR A O 1
ATOM 1520 N N . LEU A 1 186 ? 11.798 5.600 -17.044 1.00 97.12 186 LEU A N 1
ATOM 1521 C CA . LEU A 1 186 ? 10.814 4.642 -16.543 1.00 97.12 186 LEU A CA 1
ATOM 1522 C C . LEU A 1 186 ? 11.460 3.274 -16.311 1.00 97.12 186 LEU A C 1
ATOM 1524 O O . LEU A 1 186 ? 11.234 2.671 -15.260 1.00 97.12 186 LEU A O 1
ATOM 1528 N N . VAL A 1 187 ? 12.284 2.809 -17.254 1.00 97.31 187 VAL A N 1
ATOM 1529 C CA . VAL A 1 187 ? 12.996 1.526 -17.157 1.00 97.31 187 VAL A CA 1
ATOM 1530 C C . VAL A 1 187 ? 13.960 1.530 -15.969 1.00 97.31 187 VAL A C 1
ATOM 1532 O O . VAL A 1 187 ? 13.916 0.619 -15.142 1.00 97.31 187 VAL A O 1
ATOM 1535 N N . GLU A 1 188 ? 14.755 2.589 -15.806 1.00 96.00 188 GLU A N 1
ATOM 1536 C CA . GLU A 1 188 ? 15.670 2.767 -14.671 1.00 96.00 188 GLU A CA 1
ATOM 1537 C C . GLU A 1 188 ? 14.927 2.800 -13.331 1.00 96.00 188 GLU A C 1
ATOM 1539 O O . GLU A 1 188 ? 15.345 2.178 -12.346 1.00 96.00 188 GLU A O 1
ATOM 1544 N N . TYR A 1 189 ? 13.802 3.521 -13.278 1.00 96.69 189 TYR A N 1
ATOM 1545 C CA . TYR A 1 189 ? 12.947 3.557 -12.096 1.00 96.69 189 TYR A CA 1
ATOM 1546 C C . TYR A 1 189 ? 12.422 2.168 -11.750 1.00 96.69 189 TYR A C 1
ATOM 1548 O O . TYR A 1 189 ? 12.491 1.755 -10.585 1.00 96.69 189 TYR A O 1
ATOM 1556 N N . TYR A 1 190 ? 11.913 1.450 -12.750 1.00 96.06 190 TYR A N 1
ATOM 1557 C CA . TYR A 1 190 ? 11.359 0.121 -12.571 1.00 96.06 190 TYR A CA 1
ATOM 1558 C C . TYR A 1 190 ? 12.439 -0.848 -12.084 1.00 96.06 190 TYR A C 1
ATOM 1560 O O . TYR A 1 190 ? 12.247 -1.535 -11.075 1.00 96.06 190 TYR A O 1
ATOM 1568 N N . GLU A 1 191 ? 13.605 -0.848 -12.738 1.00 95.62 191 GLU A N 1
ATOM 1569 C CA . GLU A 1 191 ? 14.728 -1.702 -12.372 1.00 95.62 191 GLU A CA 1
ATOM 1570 C C . GLU A 1 191 ? 15.155 -1.430 -10.930 1.00 95.62 191 GLU A C 1
ATOM 1572 O O . GLU A 1 191 ? 15.201 -2.344 -10.111 1.00 95.62 191 GLU A O 1
ATOM 1577 N N . LYS A 1 192 ? 15.396 -0.168 -10.565 1.00 94.81 192 LYS A N 1
ATOM 1578 C CA . LYS A 1 192 ? 15.811 0.211 -9.208 1.00 94.81 192 LYS A CA 1
ATOM 1579 C C . LYS A 1 192 ? 14.772 -0.153 -8.144 1.00 94.81 192 LYS A C 1
ATOM 1581 O O . LYS A 1 192 ? 15.133 -0.528 -7.022 1.00 94.81 192 LYS A O 1
ATOM 1586 N N . THR A 1 193 ? 13.491 -0.016 -8.470 1.00 93.56 193 THR A N 1
ATOM 1587 C CA . THR A 1 193 ? 12.405 -0.181 -7.502 1.00 93.56 193 THR A CA 1
ATOM 1588 C C . THR A 1 193 ? 12.068 -1.648 -7.260 1.00 93.56 193 THR A C 1
ATOM 1590 O O . THR A 1 193 ? 11.901 -2.017 -6.097 1.00 93.56 193 THR A O 1
ATOM 1593 N N . TRP A 1 194 ? 12.027 -2.470 -8.314 1.00 93.31 194 TRP A N 1
ATOM 1594 C CA . TRP A 1 194 ? 11.437 -3.816 -8.272 1.00 93.31 194 TRP A CA 1
ATOM 1595 C C . TRP A 1 194 ? 12.415 -4.958 -8.575 1.00 93.31 194 TRP A C 1
ATOM 1597 O O . TRP A 1 194 ? 12.215 -6.070 -8.094 1.00 93.31 194 TRP A O 1
ATOM 1607 N N . ILE A 1 195 ? 13.468 -4.708 -9.359 1.00 94.38 195 ILE A N 1
ATOM 1608 C CA . ILE A 1 195 ? 14.353 -5.763 -9.896 1.00 94.38 195 ILE A CA 1
ATOM 1609 C C . ILE A 1 195 ? 15.733 -5.755 -9.225 1.00 94.38 195 ILE A C 1
ATOM 1611 O O . ILE A 1 195 ? 16.296 -6.798 -8.901 1.00 94.38 195 ILE A O 1
ATOM 1615 N N . GLY A 1 196 ? 16.268 -4.563 -8.983 1.00 93.50 196 GLY A N 1
ATOM 1616 C CA . GLY A 1 196 ? 17.609 -4.306 -8.487 1.00 93.50 196 GLY A CA 1
ATOM 1617 C C . GLY A 1 196 ? 18.601 -4.127 -9.630 1.00 93.50 196 GLY A C 1
ATOM 1618 O O . GLY A 1 196 ? 18.832 -5.049 -10.405 1.00 93.50 196 GLY A O 1
ATOM 1619 N N . GLU A 1 197 ? 19.233 -2.957 -9.710 1.00 91.44 197 GLU A N 1
ATOM 1620 C CA . GLU A 1 197 ? 20.182 -2.612 -10.781 1.00 91.44 197 GLU A CA 1
ATOM 1621 C C . GLU A 1 197 ? 21.334 -3.623 -10.893 1.00 91.44 197 GLU A C 1
ATOM 1623 O O . GLU A 1 197 ? 21.876 -4.094 -9.880 1.00 91.44 197 GLU A O 1
ATOM 1628 N N . ARG A 1 198 ? 21.784 -3.901 -12.121 1.00 89.25 198 ARG A N 1
ATOM 1629 C CA . ARG A 1 198 ? 22.993 -4.705 -12.358 1.00 89.25 198 ARG A CA 1
ATOM 1630 C C . ARG A 1 198 ? 24.215 -4.063 -11.685 1.00 89.25 198 ARG A C 1
ATOM 1632 O O . ARG A 1 198 ? 24.485 -2.867 -11.806 1.00 89.25 198 ARG A O 1
ATOM 1639 N N . LYS A 1 199 ? 25.000 -4.862 -10.958 1.00 87.75 199 LYS A N 1
ATOM 1640 C CA . LYS A 1 199 ? 26.286 -4.415 -10.406 1.00 87.75 199 LYS A CA 1
ATOM 1641 C C . LYS A 1 199 ? 27.339 -4.397 -11.508 1.00 87.75 199 LYS A C 1
ATOM 1643 O O . LYS A 1 199 ? 27.343 -5.226 -12.417 1.00 87.75 199 LYS A O 1
ATOM 1648 N N . LYS A 1 200 ? 28.301 -3.481 -11.379 1.00 82.06 200 LYS A N 1
ATOM 1649 C CA . LYS A 1 200 ? 29.470 -3.436 -12.266 1.00 82.06 200 LYS A CA 1
ATOM 1650 C C . LYS A 1 200 ? 30.208 -4.783 -12.239 1.00 82.06 200 LYS A C 1
ATOM 1652 O O . LYS A 1 200 ? 30.318 -5.407 -11.185 1.00 82.06 200 LYS A O 1
ATOM 1657 N N . ARG A 1 201 ? 30.766 -5.181 -13.390 1.00 79.25 201 ARG A N 1
ATOM 1658 C CA . ARG A 1 201 ? 31.624 -6.374 -13.560 1.00 79.25 201 ARG A CA 1
ATOM 1659 C C . ARG A 1 201 ? 30.945 -7.723 -13.256 1.00 79.25 201 ARG A C 1
ATOM 1661 O O . ARG A 1 201 ? 31.623 -8.658 -12.853 1.00 79.25 201 ARG A O 1
ATOM 1668 N N . GLY A 1 202 ? 29.627 -7.832 -13.433 1.00 70.81 202 GLY A N 1
ATOM 1669 C CA . GLY A 1 202 ? 28.925 -9.123 -13.364 1.00 70.81 202 GLY A CA 1
ATOM 1670 C C . GLY A 1 202 ? 28.738 -9.696 -11.954 1.00 70.81 202 GLY A C 1
ATOM 1671 O O . GLY A 1 202 ? 28.399 -10.864 -11.812 1.00 70.81 202 GLY A O 1
ATOM 1672 N N . ALA A 1 203 ? 28.912 -8.894 -10.898 1.00 81.38 203 ALA A N 1
ATOM 1673 C CA . ALA A 1 203 ? 28.782 -9.332 -9.501 1.00 81.38 203 ALA A CA 1
ATOM 1674 C C . ALA A 1 203 ? 27.317 -9.505 -9.014 1.00 81.38 203 ALA A C 1
ATOM 1676 O O . ALA A 1 203 ? 27.023 -9.313 -7.830 1.00 81.38 203 ALA A O 1
ATOM 1677 N N . GLY A 1 204 ? 26.383 -9.809 -9.920 1.00 86.88 204 GLY A N 1
ATOM 1678 C CA . GLY A 1 204 ? 24.943 -9.908 -9.648 1.00 86.88 204 GLY A CA 1
ATOM 1679 C C . GLY A 1 204 ? 24.213 -8.558 -9.632 1.00 86.88 204 GLY A C 1
ATOM 1680 O O . GLY A 1 204 ? 24.654 -7.590 -10.251 1.00 86.88 204 GLY A O 1
ATOM 1681 N N . ARG A 1 205 ? 23.083 -8.479 -8.918 1.00 91.06 205 ARG A N 1
ATOM 1682 C CA . ARG A 1 205 ? 22.219 -7.283 -8.824 1.00 91.06 205 ARG A CA 1
ATOM 1683 C C . ARG A 1 205 ? 22.294 -6.611 -7.445 1.00 91.06 205 ARG A C 1
ATOM 1685 O O . ARG A 1 205 ? 22.703 -7.227 -6.450 1.00 91.06 205 ARG A O 1
ATOM 1692 N N . LYS A 1 206 ? 21.992 -5.310 -7.380 1.00 92.44 206 LYS A N 1
ATOM 1693 C CA . LYS A 1 206 ? 21.754 -4.575 -6.123 1.00 92.44 206 LYS A CA 1
ATOM 1694 C C . LYS A 1 206 ? 20.425 -5.030 -5.516 1.00 92.44 206 LYS A C 1
ATOM 1696 O O . LYS A 1 206 ? 19.582 -5.577 -6.213 1.00 92.44 206 LYS A O 1
ATOM 1701 N N . LYS A 1 207 ? 20.229 -4.790 -4.218 1.00 90.56 207 LYS A N 1
ATOM 1702 C CA . LYS A 1 207 ? 18.929 -5.038 -3.587 1.00 90.56 207 LYS A CA 1
ATOM 1703 C C . LYS A 1 207 ? 17.929 -3.978 -4.084 1.00 90.56 207 LYS A C 1
ATOM 1705 O O . LYS A 1 207 ? 18.256 -2.795 -3.962 1.00 90.56 207 LYS A O 1
ATOM 1710 N N . PRO A 1 208 ? 16.765 -4.363 -4.635 1.00 92.19 208 PRO A N 1
ATOM 1711 C CA . PRO A 1 208 ? 15.734 -3.405 -5.024 1.00 92.19 208 PRO A CA 1
ATOM 1712 C C . PRO A 1 208 ? 15.124 -2.709 -3.802 1.00 92.19 208 PRO A C 1
ATOM 1714 O O . PRO A 1 208 ? 15.258 -3.184 -2.667 1.00 92.19 208 PRO A O 1
ATOM 1717 N N . LYS A 1 209 ? 14.423 -1.593 -4.039 1.00 89.25 209 LYS A N 1
ATOM 1718 C CA . LYS A 1 209 ? 13.657 -0.889 -2.993 1.00 89.25 209 LYS A CA 1
ATOM 1719 C C . LYS A 1 209 ? 12.595 -1.805 -2.376 1.00 89.25 209 LYS A C 1
ATOM 1721 O O . LYS A 1 209 ? 12.483 -1.878 -1.154 1.00 89.25 209 LYS A O 1
ATOM 1726 N N . PHE A 1 210 ? 11.872 -2.530 -3.222 1.00 87.31 210 PHE A N 1
ATOM 1727 C CA . PHE A 1 210 ? 10.911 -3.557 -2.845 1.00 87.31 210 PHE A CA 1
ATOM 1728 C C . PHE A 1 210 ? 11.314 -4.861 -3.533 1.00 87.31 210 PHE A C 1
ATOM 1730 O O . PHE A 1 210 ? 11.567 -4.869 -4.732 1.00 87.31 210 PHE A O 1
ATOM 1737 N N . ASN A 1 211 ? 11.433 -5.957 -2.776 1.00 79.56 211 ASN A N 1
ATOM 1738 C CA . ASN A 1 211 ? 11.835 -7.240 -3.358 1.00 79.56 211 ASN A CA 1
ATOM 1739 C C . ASN A 1 211 ? 10.823 -7.691 -4.422 1.00 79.56 211 ASN A C 1
ATOM 1741 O O . ASN A 1 211 ? 9.625 -7.490 -4.225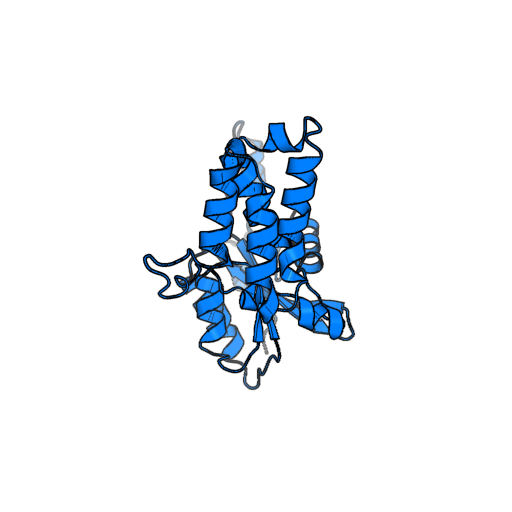 1.00 79.56 211 ASN A O 1
ATOM 1745 N N . ASN A 1 212 ? 11.276 -8.348 -5.491 1.00 80.25 212 ASN A N 1
ATOM 1746 C CA . ASN A 1 212 ? 10.391 -8.880 -6.532 1.00 80.25 212 ASN A CA 1
ATOM 1747 C C . ASN A 1 212 ? 9.360 -9.861 -5.946 1.00 80.25 212 ASN A C 1
ATOM 1749 O O . ASN A 1 212 ? 8.199 -9.849 -6.333 1.00 80.25 212 ASN A O 1
ATOM 1753 N N . GLU A 1 213 ? 9.744 -10.645 -4.937 1.00 84.06 213 GLU A N 1
ATOM 1754 C CA . GLU A 1 213 ? 8.816 -11.505 -4.202 1.00 84.06 213 GLU A CA 1
ATOM 1755 C C . GLU A 1 213 ? 7.695 -10.718 -3.513 1.00 84.06 213 GLU A C 1
ATOM 1757 O O . GLU A 1 213 ? 6.589 -11.228 -3.377 1.00 84.06 213 GLU A O 1
ATOM 1762 N N . LEU A 1 214 ? 7.942 -9.480 -3.075 1.00 86.62 214 LEU A N 1
ATOM 1763 C CA . LEU A 1 214 ? 6.907 -8.680 -2.426 1.00 86.62 214 LEU A CA 1
ATOM 1764 C C . LEU A 1 214 ? 5.798 -8.335 -3.424 1.00 86.62 214 LEU A C 1
ATOM 1766 O O . LEU A 1 214 ? 4.632 -8.499 -3.096 1.00 86.62 214 LEU A O 1
ATOM 1770 N N . CYS A 1 215 ? 6.137 -7.878 -4.631 1.00 86.25 215 CYS A N 1
ATOM 1771 C CA . CYS A 1 215 ? 5.137 -7.508 -5.634 1.00 86.25 215 CYS A CA 1
ATOM 1772 C C . CYS A 1 215 ? 4.609 -8.694 -6.455 1.00 86.25 215 CYS A C 1
ATOM 1774 O O . CYS A 1 215 ? 3.625 -8.522 -7.165 1.00 86.25 215 CYS A O 1
ATOM 1776 N N . ASN A 1 216 ? 5.216 -9.881 -6.363 1.00 91.00 216 ASN A N 1
ATOM 1777 C CA . ASN A 1 216 ? 4.789 -11.053 -7.121 1.00 91.00 216 ASN A CA 1
ATOM 1778 C C . ASN A 1 216 ? 3.443 -11.615 -6.626 1.00 91.00 216 ASN A C 1
ATOM 1780 O O . ASN A 1 216 ? 3.225 -11.817 -5.428 1.00 91.00 216 ASN A O 1
ATOM 1784 N N . VAL A 1 217 ? 2.553 -11.915 -7.570 1.00 91.12 217 VAL A N 1
ATOM 1785 C CA . VAL A 1 217 ? 1.209 -12.447 -7.314 1.00 91.12 217 VAL A CA 1
ATOM 1786 C C . VAL A 1 217 ? 0.961 -13.803 -7.975 1.00 91.12 217 VAL A C 1
ATOM 1788 O O . VAL A 1 217 ? -0.157 -14.302 -7.880 1.00 91.12 217 VAL A O 1
ATOM 1791 N N . TYR A 1 218 ? 1.969 -14.422 -8.601 1.00 91.38 218 TYR A N 1
ATOM 1792 C CA . TYR A 1 218 ? 1.843 -15.705 -9.305 1.00 91.38 218 TYR A CA 1
ATOM 1793 C C . TYR A 1 218 ? 1.212 -16.790 -8.422 1.00 91.38 218 TYR A C 1
ATOM 1795 O O . TYR A 1 218 ? 0.144 -17.312 -8.735 1.00 91.38 218 TYR A O 1
ATOM 1803 N N . GLU A 1 219 ? 1.789 -17.030 -7.243 1.00 89.00 219 GLU A N 1
ATOM 1804 C CA . GLU A 1 219 ? 1.253 -18.003 -6.282 1.00 89.00 219 GLU A CA 1
ATOM 1805 C C . GLU A 1 219 ? -0.150 -17.628 -5.792 1.00 89.00 219 GLU A C 1
ATOM 1807 O O . GLU A 1 219 ? -0.981 -18.493 -5.538 1.00 89.00 219 GLU A O 1
ATOM 1812 N N . ARG A 1 220 ? -0.463 -16.331 -5.682 1.00 90.44 220 ARG A N 1
ATOM 1813 C CA . ARG A 1 220 ? -1.809 -15.899 -5.278 1.00 90.44 220 ARG A CA 1
ATOM 1814 C C . ARG A 1 220 ? -2.844 -16.214 -6.352 1.00 90.44 220 ARG A C 1
ATOM 1816 O O . ARG A 1 220 ? -3.955 -16.578 -5.999 1.00 90.44 220 ARG A O 1
ATOM 1823 N N . VAL A 1 221 ? -2.486 -16.107 -7.635 1.00 87.62 221 VAL A N 1
ATOM 1824 C CA . VAL A 1 221 ? -3.360 -16.504 -8.752 1.00 87.62 221 VAL A CA 1
ATOM 1825 C C . VAL A 1 221 ? -3.636 -18.000 -8.714 1.00 87.62 221 VAL A C 1
ATOM 1827 O O . VAL A 1 221 ? -4.789 -18.401 -8.819 1.00 87.62 221 VAL A O 1
ATOM 1830 N N . ILE A 1 222 ? -2.596 -18.817 -8.535 1.00 89.31 222 ILE A N 1
ATOM 1831 C CA . ILE A 1 222 ? -2.732 -20.280 -8.498 1.00 89.31 222 ILE A CA 1
ATOM 1832 C C . ILE A 1 222 ? -3.624 -20.724 -7.335 1.00 89.31 222 ILE A C 1
ATOM 1834 O O . ILE A 1 222 ? -4.414 -21.651 -7.485 1.00 89.31 222 ILE A O 1
ATOM 1838 N N . ASN A 1 223 ? -3.523 -20.037 -6.197 1.00 87.31 223 ASN A N 1
ATOM 1839 C CA . ASN A 1 223 ? -4.267 -20.358 -4.981 1.00 87.31 223 ASN A CA 1
ATOM 1840 C C . ASN A 1 223 ? -5.613 -19.612 -4.851 1.00 87.31 223 ASN A C 1
ATOM 1842 O O . ASN A 1 223 ? -6.198 -19.624 -3.772 1.00 87.31 223 ASN A O 1
ATOM 1846 N N . ASP A 1 224 ? -6.091 -18.945 -5.909 1.00 84.44 224 ASP A N 1
ATOM 1847 C CA . ASP A 1 224 ? -7.349 -18.171 -5.923 1.00 84.44 224 ASP A CA 1
ATOM 1848 C C . ASP A 1 224 ? -7.460 -17.131 -4.781 1.00 84.44 224 ASP A C 1
ATOM 1850 O O . ASP A 1 224 ? -8.507 -16.910 -4.171 1.00 84.44 224 ASP A O 1
ATOM 1854 N N . LEU A 1 225 ? -6.337 -16.479 -4.460 1.00 85.25 225 LEU A N 1
ATOM 1855 C CA . LEU A 1 225 ? -6.242 -15.456 -3.420 1.00 85.25 225 LEU A CA 1
ATOM 1856 C C . LEU A 1 225 ? -6.375 -14.033 -4.004 1.00 85.25 225 LEU A C 1
ATOM 1858 O O . LEU A 1 225 ? -5.868 -13.752 -5.096 1.00 85.25 225 LEU A O 1
ATOM 1862 N N . PRO A 1 226 ? -6.954 -13.067 -3.256 1.00 81.75 226 PRO A N 1
ATOM 1863 C CA . PRO A 1 226 ? -7.064 -11.674 -3.692 1.00 81.75 226 PRO A CA 1
ATOM 1864 C C . PRO A 1 226 ? -5.703 -11.042 -3.987 1.00 81.75 226 PRO A C 1
ATOM 1866 O O . PRO A 1 226 ? -4.753 -11.239 -3.231 1.00 81.75 226 PRO A O 1
ATOM 1869 N N . ARG A 1 227 ? -5.609 -10.252 -5.060 1.00 85.38 227 ARG A N 1
ATOM 1870 C CA . ARG A 1 227 ? -4.358 -9.619 -5.541 1.00 85.38 227 ARG A CA 1
ATOM 1871 C C . ARG A 1 227 ? -4.346 -8.104 -5.362 1.00 85.38 227 ARG A C 1
ATOM 1873 O O . ARG A 1 227 ? -3.284 -7.491 -5.388 1.00 85.38 227 ARG A O 1
ATOM 1880 N N . SER A 1 228 ? -5.524 -7.518 -5.185 1.00 75.50 228 SER A N 1
ATOM 1881 C CA . SER A 1 228 ? -5.712 -6.113 -4.859 1.00 75.50 228 SER A CA 1
ATOM 1882 C C . SER A 1 228 ? -6.583 -5.967 -3.617 1.00 75.50 228 SER A C 1
ATOM 1884 O O . SER A 1 228 ? -7.285 -6.897 -3.217 1.00 75.50 228 SER A O 1
ATOM 1886 N N . ASN A 1 229 ? -6.518 -4.787 -3.015 1.00 63.53 229 ASN A N 1
ATOM 1887 C CA . ASN A 1 229 ? -7.375 -4.325 -1.932 1.00 63.53 229 ASN A CA 1
ATOM 1888 C C . ASN A 1 229 ? -8.502 -3.416 -2.468 1.00 63.53 229 ASN A C 1
ATOM 1890 O O . ASN A 1 229 ? -9.073 -2.671 -1.692 1.00 63.53 229 ASN A O 1
ATOM 1894 N N . ASN A 1 230 ? -8.870 -3.463 -3.758 1.00 58.41 230 ASN A N 1
ATOM 1895 C CA . ASN A 1 230 ? -9.893 -2.557 -4.317 1.00 58.41 230 ASN A CA 1
ATOM 1896 C C . ASN A 1 230 ? -11.233 -2.620 -3.559 1.00 58.41 230 ASN A C 1
ATOM 1898 O O . ASN A 1 230 ? -11.951 -1.632 -3.488 1.00 58.41 230 ASN A O 1
ATOM 1902 N N . SER A 1 231 ? -11.573 -3.775 -2.975 1.00 54.75 231 SER A N 1
ATOM 1903 C CA . SER A 1 231 ? -12.750 -3.925 -2.111 1.00 54.75 231 SER A CA 1
ATOM 1904 C C . SER A 1 231 ? -12.658 -3.132 -0.797 1.00 54.75 231 SER A C 1
ATOM 1906 O O . SER A 1 231 ? -13.687 -2.821 -0.216 1.00 54.75 231 SER A O 1
ATOM 1908 N N . VAL A 1 232 ? -11.444 -2.833 -0.327 1.00 54.53 232 VAL A N 1
ATOM 1909 C CA . VAL A 1 232 ? -11.135 -2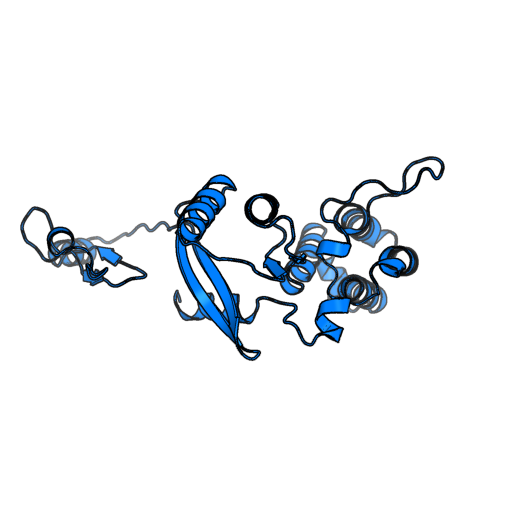.003 0.851 1.00 54.53 232 VAL A CA 1
ATOM 1910 C C . VAL A 1 232 ? -11.272 -0.518 0.521 1.00 54.53 232 VAL A C 1
ATOM 1912 O O . VAL A 1 232 ? -11.920 0.221 1.253 1.00 54.53 232 VAL A O 1
ATOM 1915 N N . GLU A 1 233 ? -10.700 -0.079 -0.598 1.00 53.81 233 GLU A N 1
ATOM 1916 C CA . GLU A 1 233 ? -10.740 1.332 -1.007 1.00 53.81 233 GLU A CA 1
ATOM 1917 C C . GLU A 1 233 ? -12.145 1.771 -1.417 1.00 53.81 233 GLU A C 1
ATOM 1919 O O . GLU A 1 233 ? -12.630 2.792 -0.936 1.00 53.81 233 GLU A O 1
ATOM 1924 N N . ALA A 1 234 ? -12.853 0.940 -2.191 1.00 44.66 234 ALA A N 1
ATOM 1925 C CA . ALA A 1 234 ? -14.254 1.185 -2.528 1.00 44.66 234 ALA A CA 1
ATOM 1926 C C . ALA A 1 234 ? -15.158 1.253 -1.280 1.00 44.66 234 ALA A C 1
ATOM 1928 O O . ALA A 1 234 ? -16.198 1.901 -1.312 1.00 44.66 234 ALA A O 1
ATOM 1929 N N . TRP A 1 235 ? -14.782 0.598 -0.173 1.00 45.31 235 TRP A N 1
ATOM 1930 C CA . TRP A 1 235 ? -15.513 0.672 1.096 1.00 45.31 235 TRP A CA 1
ATOM 1931 C C . TRP A 1 235 ? -15.276 2.001 1.834 1.00 45.31 235 TRP A C 1
ATOM 1933 O O . TRP A 1 235 ? -16.221 2.561 2.388 1.00 45.31 235 TRP A O 1
ATOM 1943 N N . LEU A 1 236 ? -14.048 2.534 1.805 1.00 40.34 236 LEU A N 1
ATOM 1944 C CA . LEU A 1 236 ? -13.701 3.825 2.415 1.00 40.34 236 LEU A CA 1
ATOM 1945 C C . LEU A 1 236 ? -14.304 5.014 1.646 1.00 40.34 236 LEU A C 1
ATOM 1947 O O . LEU A 1 236 ? -14.801 5.946 2.275 1.00 40.34 236 LEU A O 1
ATOM 1951 N N . GLU A 1 237 ? -14.332 4.963 0.309 1.00 37.88 237 GLU A N 1
ATOM 1952 C CA . GLU A 1 237 ? -14.922 6.023 -0.530 1.00 37.88 237 GLU A CA 1
ATOM 1953 C C . GLU A 1 237 ? -16.442 6.175 -0.335 1.00 37.88 237 GLU A C 1
ATOM 1955 O O . GLU A 1 237 ? -16.959 7.282 -0.424 1.00 37.88 237 GLU A O 1
ATOM 1960 N N . ILE A 1 238 ? -17.164 5.092 -0.021 1.00 34.12 238 ILE A N 1
ATOM 1961 C CA . ILE A 1 238 ? -18.629 5.114 0.158 1.00 34.12 238 ILE A CA 1
ATOM 1962 C C . ILE A 1 238 ? -19.056 5.719 1.514 1.00 34.12 238 ILE A C 1
ATOM 1964 O O . ILE A 1 238 ? -20.198 6.156 1.648 1.00 34.12 238 ILE A O 1
ATOM 1968 N N . LYS A 1 239 ? -18.180 5.738 2.531 1.00 30.59 239 LYS A N 1
ATOM 1969 C CA . LYS A 1 239 ? -18.534 6.162 3.903 1.00 30.59 239 LYS A CA 1
ATOM 1970 C C . LYS A 1 239 ? -18.173 7.607 4.266 1.00 30.59 239 LYS A C 1
ATOM 1972 O O . LYS A 1 239 ? -18.710 8.114 5.246 1.00 30.59 239 LYS A O 1
ATOM 1977 N N . PHE A 1 240 ? -17.297 8.257 3.500 1.00 32.16 240 PHE A N 1
ATOM 1978 C CA . PHE A 1 240 ? -16.794 9.606 3.806 1.00 32.16 240 PHE A CA 1
ATOM 1979 C C . PHE A 1 240 ? -17.042 10.643 2.690 1.00 32.16 240 PHE A C 1
ATOM 1981 O O . PHE A 1 240 ? -16.447 11.718 2.722 1.00 32.16 240 PHE A O 1
ATOM 1988 N N . SER A 1 241 ? -17.928 10.344 1.730 1.00 28.39 241 SER A N 1
ATOM 1989 C CA . SER A 1 241 ? -18.494 11.300 0.756 1.00 28.39 241 SER A CA 1
ATOM 1990 C C . SER A 1 241 ? -19.887 11.763 1.171 1.00 28.39 241 SER A C 1
ATOM 1992 O O . SER A 1 241 ? -20.196 12.961 1.012 1.00 28.39 241 SER A O 1
#

Organism: NCBI:txid1234261

InterPro domains:
  IPR018289 MULE transposase domain [PF10551] (63-125)

Radius of gyration: 23.64 Å; chains: 1; bounding box: 59×56×60 Å